Protein AF-A0A136J8W8-F1 (afdb_monomer)

Foldseek 3Di:
DDPLVVLLVVLVVLLVVQCPVVLLVLLVLLLQVLQDVPQLRDLVLLLLLLVLLVVVLLVLLVVLLVVVVPDPPPDPVCLVVVLVVVVVVVVVCVVDPDDDDDDDDDPPVCVVCVSVVSSVVNSPVSSVVSNVSRSSVSSRSNVVCNPDPPNVSVVSSVVSNSVVSVVSSVVSNVQCVPPVSSVCCNVPVVVCVVVVVVVVVVCCCVVDCVVVVVVVVVVVVVD

Nearest PDB structures (foldseek):
  5vkv-assembly1_A  TM=4.349E-01  e=5.528E-01  Thermus thermophilus HB8
  4z3p-assembly1_A  TM=1.617E-01  e=4.964E+00  Escherichia coli

Structure (mmCIF, N/CA/C/O backbone):
data_AF-A0A136J8W8-F1
#
_entry.id   AF-A0A136J8W8-F1
#
loop_
_atom_site.group_PDB
_atom_site.id
_atom_site.type_symbol
_atom_site.label_atom_id
_atom_site.label_alt_id
_atom_site.label_comp_id
_atom_site.label_asym_id
_atom_site.label_entity_id
_atom_site.label_seq_id
_atom_site.pdbx_PDB_ins_code
_atom_site.Cartn_x
_atom_site.Cartn_y
_atom_site.Cartn_z
_atom_site.occupancy
_atom_site.B_iso_or_equiv
_atom_site.auth_seq_id
_atom_site.auth_comp_id
_atom_site.auth_asym_id
_atom_site.auth_atom_id
_atom_site.pdbx_PDB_model_num
ATOM 1 N N . MET A 1 1 ? 3.651 6.940 -28.400 1.00 57.94 1 MET A N 1
ATOM 2 C CA . MET A 1 1 ? 2.712 7.818 -27.664 1.00 57.94 1 MET A CA 1
ATOM 3 C C . MET A 1 1 ? 2.281 7.091 -26.404 1.00 57.94 1 MET A C 1
ATOM 5 O O . MET A 1 1 ? 2.047 5.893 -26.485 1.00 57.94 1 MET A O 1
ATOM 9 N N . VAL A 1 2 ? 2.228 7.770 -25.257 1.00 69.56 2 VAL A N 1
ATOM 10 C CA . VAL A 1 2 ? 1.799 7.151 -23.992 1.00 69.56 2 VAL A CA 1
ATOM 11 C C . VAL A 1 2 ? 0.289 6.928 -24.035 1.00 69.56 2 VAL A C 1
ATOM 13 O O . VAL A 1 2 ? -0.468 7.891 -24.130 1.00 69.56 2 VAL A O 1
ATOM 16 N N . ASN A 1 3 ? -0.156 5.671 -23.979 1.00 84.25 3 ASN A N 1
ATOM 17 C CA . ASN A 1 3 ? -1.576 5.353 -23.853 1.00 84.25 3 ASN A CA 1
ATOM 18 C C . ASN A 1 3 ? -1.970 5.375 -22.370 1.00 84.25 3 ASN A C 1
ATOM 20 O O . ASN A 1 3 ? -1.857 4.375 -21.661 1.00 84.25 3 ASN A O 1
ATOM 24 N N . PHE A 1 4 ? -2.413 6.541 -21.896 1.00 83.75 4 PHE A N 1
ATOM 25 C CA . PHE A 1 4 ? -2.799 6.739 -20.498 1.00 83.75 4 PHE A CA 1
ATOM 26 C C . PHE A 1 4 ? -3.954 5.832 -20.058 1.00 83.75 4 PHE A C 1
ATOM 28 O O . PHE A 1 4 ? -3.950 5.368 -18.923 1.00 83.75 4 PHE A O 1
ATOM 35 N N . GLY A 1 5 ? -4.907 5.528 -20.947 1.00 88.06 5 GLY A N 1
ATOM 36 C CA . GLY A 1 5 ? -6.022 4.631 -20.629 1.00 88.06 5 GLY A CA 1
ATOM 37 C C . GLY A 1 5 ? -5.546 3.212 -20.323 1.00 88.06 5 GLY A C 1
ATOM 38 O O . GLY A 1 5 ? -5.938 2.631 -19.313 1.00 88.06 5 GLY A O 1
ATOM 39 N N . GLN A 1 6 ? -4.632 2.687 -21.143 1.00 88.38 6 GLN A N 1
ATOM 40 C CA . GLN A 1 6 ? -4.014 1.384 -20.898 1.00 88.38 6 GLN A CA 1
ATOM 41 C C . GLN A 1 6 ? -3.179 1.393 -19.612 1.00 88.38 6 GLN A C 1
ATOM 43 O O . GLN A 1 6 ? -3.293 0.468 -18.818 1.00 88.38 6 GLN A O 1
ATOM 48 N N . ALA A 1 7 ? -2.397 2.450 -19.368 1.00 90.19 7 ALA A N 1
ATOM 49 C CA . ALA A 1 7 ? -1.604 2.574 -18.146 1.00 90.19 7 ALA A CA 1
ATOM 50 C C . ALA A 1 7 ? -2.476 2.567 -16.879 1.00 90.19 7 ALA A C 1
ATOM 52 O O . ALA A 1 7 ? -2.182 1.835 -15.937 1.00 90.19 7 ALA A O 1
ATOM 53 N N . ILE A 1 8 ? -3.570 3.333 -16.867 1.00 93.00 8 ILE A N 1
ATOM 54 C CA . ILE A 1 8 ? -4.520 3.338 -15.748 1.00 93.00 8 ILE A CA 1
ATOM 55 C C . ILE A 1 8 ? -5.135 1.946 -15.573 1.00 93.00 8 ILE A C 1
ATOM 57 O O . ILE A 1 8 ? -5.176 1.446 -14.455 1.00 93.00 8 ILE A O 1
ATOM 61 N N . GLY A 1 9 ? -5.55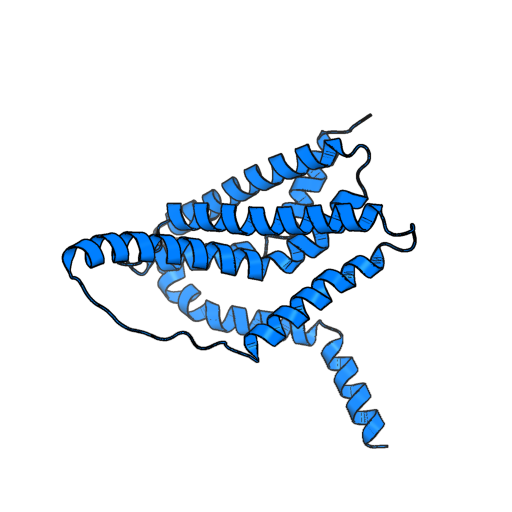2 1.294 -16.663 1.00 92.38 9 GLY A N 1
ATOM 62 C CA . GLY A 1 9 ? -6.095 -0.066 -16.618 1.00 92.38 9 GLY A CA 1
ATOM 63 C C . GLY A 1 9 ? -5.116 -1.077 -16.016 1.00 92.38 9 GLY A C 1
ATOM 64 O O . GLY A 1 9 ? -5.484 -1.811 -15.101 1.00 92.38 9 GLY A O 1
ATOM 65 N N . THR A 1 10 ? -3.859 -1.074 -16.466 1.00 90.88 10 THR A N 1
ATOM 66 C CA . THR A 1 10 ? -2.805 -1.942 -15.921 1.00 90.88 10 THR A CA 1
ATOM 67 C C . THR A 1 10 ? -2.541 -1.647 -14.448 1.00 90.88 10 THR A C 1
ATOM 69 O O . THR A 1 10 ? -2.430 -2.583 -13.664 1.00 90.88 10 THR A O 1
ATOM 72 N N . ALA A 1 11 ? -2.485 -0.372 -14.052 1.00 93.19 11 ALA A N 1
ATOM 73 C CA . ALA A 1 11 ? -2.305 0.008 -12.655 1.00 93.19 11 ALA A CA 1
ATOM 74 C C . ALA A 1 11 ? -3.471 -0.475 -11.784 1.00 93.19 11 ALA A C 1
ATOM 76 O O . ALA A 1 11 ? -3.246 -1.073 -10.738 1.00 93.19 11 ALA A O 1
ATOM 77 N N . CYS A 1 12 ? -4.711 -0.285 -12.235 1.00 93.62 12 CYS A N 1
ATOM 78 C CA . CYS A 1 12 ? -5.880 -0.766 -11.510 1.00 93.62 12 CYS A CA 1
ATOM 79 C C . CYS A 1 12 ? -5.853 -2.286 -11.344 1.00 93.62 12 CYS A C 1
ATOM 81 O O . CYS A 1 12 ? -6.077 -2.783 -10.247 1.00 93.62 12 CYS A O 1
ATOM 83 N N . LEU A 1 13 ? -5.554 -3.026 -12.415 1.00 91.56 13 LEU A N 1
ATOM 84 C CA . LEU A 1 13 ? -5.481 -4.486 -12.368 1.00 91.56 13 LEU A CA 1
ATOM 85 C C . LEU A 1 13 ? -4.350 -4.977 -11.464 1.00 91.56 13 LEU A C 1
ATOM 87 O O . LEU A 1 13 ? -4.581 -5.872 -10.658 1.00 91.56 13 LEU A O 1
ATOM 91 N N . ALA A 1 14 ? -3.161 -4.380 -11.564 1.00 89.62 14 ALA A N 1
ATOM 92 C CA . ALA A 1 14 ? -2.029 -4.723 -10.711 1.00 89.62 14 ALA A CA 1
ATOM 93 C C . ALA A 1 14 ? -2.356 -4.461 -9.238 1.00 89.62 14 ALA A C 1
ATOM 95 O O . ALA A 1 14 ? -2.184 -5.352 -8.416 1.00 89.62 14 ALA A O 1
ATOM 96 N N . PHE A 1 15 ? -2.907 -3.286 -8.918 1.00 93.69 15 PHE A N 1
ATOM 97 C CA . PHE A 1 15 ? -3.308 -2.955 -7.554 1.00 93.69 15 PHE A CA 1
ATOM 98 C C . PHE A 1 15 ? -4.390 -3.908 -7.038 1.00 93.69 15 PHE A C 1
ATOM 100 O O . PHE A 1 15 ? -4.273 -4.420 -5.932 1.00 93.69 15 PHE A O 1
ATOM 107 N N . LEU A 1 16 ? -5.437 -4.178 -7.824 1.00 90.25 16 LEU A N 1
ATOM 108 C CA . LEU A 1 16 ? -6.493 -5.114 -7.429 1.00 90.25 16 LEU A CA 1
ATOM 109 C C 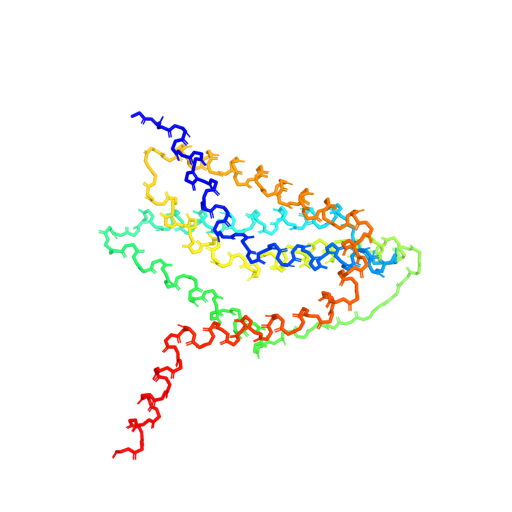. LEU A 1 16 ? -5.931 -6.507 -7.151 1.00 90.25 16 LEU A C 1
ATOM 111 O O . LEU A 1 16 ? -6.295 -7.105 -6.145 1.00 90.25 16 LEU A O 1
ATOM 115 N N . ALA A 1 17 ? -5.052 -7.004 -8.023 1.00 84.25 17 ALA A N 1
ATOM 116 C CA . ALA A 1 17 ? -4.466 -8.331 -7.896 1.00 84.25 17 ALA A CA 1
ATOM 117 C C . ALA A 1 17 ? -3.599 -8.469 -6.636 1.00 84.25 17 ALA A C 1
ATOM 119 O O . ALA A 1 17 ? -3.665 -9.506 -5.985 1.00 84.25 17 ALA A O 1
ATOM 120 N N . THR A 1 18 ? -2.846 -7.427 -6.271 1.00 86.88 18 THR A N 1
ATOM 121 C CA . THR A 1 18 ? -1.898 -7.450 -5.142 1.00 86.88 18 THR A CA 1
ATOM 122 C C . THR A 1 18 ? -2.467 -6.923 -3.820 1.00 86.88 18 THR A C 1
ATOM 124 O O . THR A 1 18 ? -1.713 -6.536 -2.939 1.00 86.88 18 THR A O 1
ATOM 127 N N . ASN A 1 19 ? -3.779 -6.686 -3.721 1.00 88.94 19 ASN A N 1
ATOM 128 C CA . ASN A 1 19 ? -4.398 -6.167 -2.487 1.00 88.94 19 ASN A CA 1
ATOM 129 C C . ASN A 1 19 ? -5.648 -6.969 -2.086 1.00 88.94 19 ASN A C 1
ATOM 131 O O . ASN A 1 19 ? -6.445 -6.530 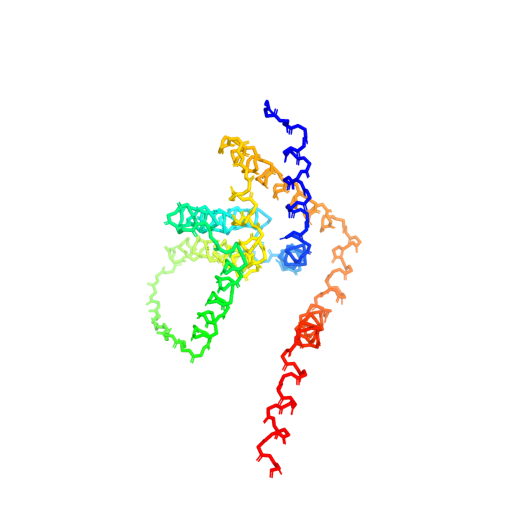-1.248 1.00 88.94 19 ASN A O 1
ATOM 135 N N . VAL A 1 20 ? -5.849 -8.146 -2.693 1.00 83.00 20 VAL A N 1
ATOM 136 C CA . VAL A 1 20 ? -6.935 -9.068 -2.322 1.00 83.00 20 VAL A CA 1
ATOM 137 C C . VAL A 1 20 ? -6.714 -9.610 -0.912 1.00 83.00 20 VAL A C 1
ATOM 139 O O . VAL A 1 20 ? -7.652 -9.709 -0.124 1.00 83.00 20 VAL A O 1
ATOM 142 N N . ASP A 1 21 ? -5.473 -9.944 -0.588 1.00 76.88 21 ASP A N 1
ATOM 143 C CA . ASP A 1 21 ? -5.039 -10.415 0.721 1.00 76.88 21 ASP A CA 1
ATOM 144 C C . ASP A 1 21 ? -5.068 -9.291 1.780 1.00 76.88 21 ASP A C 1
ATOM 146 O O . ASP A 1 21 ? -5.585 -9.501 2.884 1.00 76.88 21 ASP A O 1
ATOM 150 N N . ASP A 1 22 ? -4.651 -8.068 1.424 1.00 84.38 22 ASP A N 1
ATOM 151 C CA . ASP A 1 22 ? -4.726 -6.891 2.305 1.00 84.38 22 ASP A CA 1
ATOM 152 C C . ASP A 1 22 ? -6.176 -6.555 2.685 1.00 84.38 22 ASP A C 1
ATOM 154 O O . ASP A 1 22 ? -6.433 -6.068 3.785 1.00 84.38 22 ASP A O 1
ATOM 158 N N . ALA A 1 23 ? -7.165 -6.904 1.851 1.00 81.69 23 ALA A N 1
ATOM 159 C CA . ALA A 1 23 ? -8.573 -6.732 2.206 1.00 81.69 23 ALA A CA 1
ATOM 160 C C . ALA A 1 23 ? -8.946 -7.490 3.494 1.00 81.69 23 ALA A C 1
ATOM 162 O O . ALA A 1 23 ? -9.703 -6.967 4.318 1.00 81.69 23 ALA A O 1
ATOM 163 N N . PHE A 1 24 ? -8.393 -8.689 3.716 1.00 78.12 24 PHE A N 1
ATOM 164 C CA . PHE A 1 24 ? -8.626 -9.435 4.955 1.00 78.12 24 PHE A CA 1
ATOM 165 C C . PHE A 1 24 ? -7.991 -8.727 6.148 1.00 7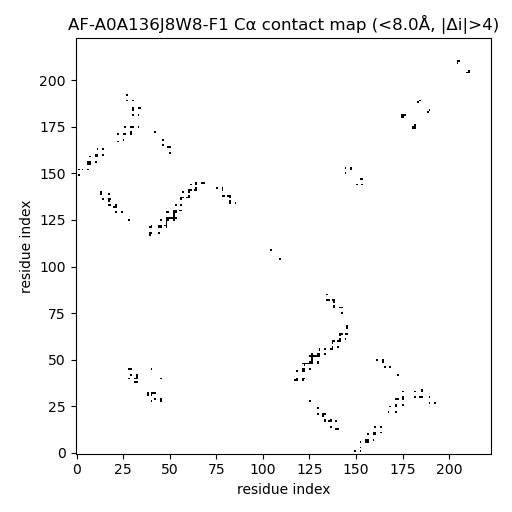8.12 24 PHE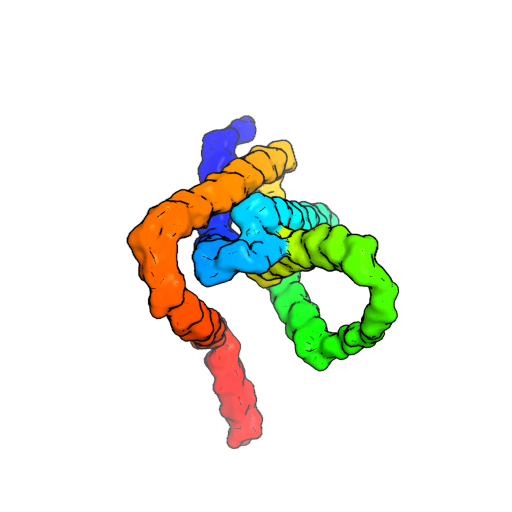 A C 1
ATOM 167 O O . PHE A 1 24 ? -8.657 -8.526 7.167 1.00 78.12 24 PHE A O 1
ATOM 174 N N . VAL A 1 25 ? -6.737 -8.292 6.002 1.00 81.12 25 VAL A N 1
ATOM 175 C CA . VAL A 1 25 ? -6.004 -7.528 7.020 1.00 81.12 25 VAL A CA 1
ATOM 176 C C . VAL A 1 25 ? -6.771 -6.252 7.385 1.00 81.12 25 VAL A C 1
ATOM 178 O O . VAL A 1 25 ? -7.025 -5.982 8.560 1.00 81.12 25 VAL A O 1
ATOM 181 N N . LEU A 1 26 ? -7.231 -5.503 6.389 1.00 84.75 26 LEU A N 1
ATOM 182 C CA . LEU A 1 26 ? -7.991 -4.274 6.562 1.00 84.75 26 LEU A CA 1
ATOM 183 C C . LEU A 1 26 ? -9.317 -4.514 7.301 1.00 84.75 26 LEU A C 1
ATOM 185 O O . LEU A 1 26 ? -9.658 -3.757 8.215 1.00 84.75 26 LEU A O 1
ATOM 189 N N . VAL A 1 27 ? -10.039 -5.589 6.968 1.00 79.44 27 VAL A N 1
ATOM 190 C CA . VAL A 1 27 ? -11.245 -6.005 7.703 1.00 79.44 27 VAL A CA 1
ATOM 191 C C . VAL A 1 27 ? -10.914 -6.324 9.159 1.00 79.44 27 VAL A C 1
ATOM 193 O O . VAL A 1 27 ? -11.678 -5.924 10.038 1.00 79.44 27 VAL A O 1
ATOM 196 N N . THR A 1 28 ? -9.783 -6.978 9.445 1.00 75.12 28 THR A N 1
ATOM 197 C CA . THR A 1 28 ? -9.390 -7.269 10.835 1.00 75.12 28 THR A CA 1
ATOM 198 C C . THR A 1 28 ? -9.146 -5.995 11.643 1.00 75.12 28 THR A C 1
ATOM 200 O O . THR A 1 28 ? -9.642 -5.885 12.763 1.00 75.12 28 THR A O 1
ATOM 203 N N . PHE A 1 29 ? -8.480 -4.993 11.061 1.00 81.81 29 PHE A N 1
ATOM 204 C CA . PHE A 1 29 ? -8.257 -3.713 11.730 1.00 81.81 29 PHE A CA 1
ATOM 205 C C . PHE A 1 29 ? -9.559 -2.974 12.007 1.00 81.81 29 PHE A C 1
ATOM 207 O O . PHE A 1 29 ? -9.778 -2.490 13.118 1.00 81.81 29 PHE A O 1
ATOM 214 N N . PHE A 1 30 ? -10.453 -2.909 11.021 1.00 80.50 30 PHE A N 1
ATOM 215 C CA . PHE A 1 30 ? -11.746 -2.267 11.223 1.00 80.50 30 PHE A CA 1
ATOM 216 C C . PHE A 1 30 ? -12.626 -3.029 12.223 1.00 80.50 30 PHE A C 1
ATOM 218 O O . PHE A 1 30 ? -13.332 -2.395 13.008 1.00 80.50 30 PHE A O 1
ATOM 225 N N . ALA A 1 31 ? -12.555 -4.362 12.256 1.00 73.56 31 ALA A N 1
ATOM 226 C CA . ALA A 1 31 ? -13.241 -5.177 13.255 1.00 73.56 31 ALA A CA 1
ATOM 227 C C . ALA A 1 31 ? -12.686 -4.955 14.672 1.00 73.56 31 ALA A C 1
ATOM 229 O O . ALA A 1 31 ? -13.474 -4.854 15.611 1.00 73.56 31 ALA A O 1
ATOM 230 N N . GLU A 1 32 ? -11.366 -4.813 14.837 1.00 74.69 32 GLU A N 1
ATOM 231 C CA . GLU A 1 32 ? -10.729 -4.462 16.119 1.00 74.69 32 GLU A CA 1
ATOM 232 C C . GLU A 1 32 ? -11.239 -3.108 16.637 1.00 74.69 32 GLU A C 1
ATOM 234 O O . GLU A 1 32 ? -11.575 -2.983 17.812 1.00 74.69 32 GLU A O 1
ATOM 239 N N . THR A 1 33 ? -11.391 -2.118 15.751 1.00 78.31 33 THR A N 1
ATOM 240 C CA . THR A 1 33 ? -11.990 -0.819 16.094 1.00 78.31 33 THR A CA 1
ATOM 241 C C . THR A 1 33 ? -13.471 -0.919 16.481 1.00 78.31 33 THR A C 1
ATOM 243 O O . THR A 1 33 ? -13.927 -0.154 17.327 1.00 78.31 33 THR A O 1
ATOM 246 N N . ALA A 1 34 ? -14.244 -1.811 15.854 1.00 71.75 34 ALA A N 1
ATOM 247 C CA . ALA A 1 34 ? -15.669 -1.974 16.158 1.00 71.75 34 ALA A CA 1
ATOM 248 C C . ALA A 1 34 ? -15.912 -2.729 17.476 1.00 71.75 34 ALA A C 1
ATOM 250 O O . ALA A 1 34 ? -16.819 -2.365 18.222 1.00 71.75 34 ALA A O 1
ATOM 251 N N . SER A 1 35 ? -15.077 -3.732 17.758 1.00 67.31 35 SER A N 1
ATOM 252 C CA . SER A 1 35 ? -15.261 -4.670 18.873 1.00 67.31 35 SER A CA 1
ATOM 253 C C . SER A 1 35 ? -14.833 -4.096 20.226 1.00 67.31 35 SER A C 1
ATOM 255 O O . SER A 1 35 ? -15.377 -4.487 21.257 1.00 67.31 35 SER A O 1
ATOM 257 N N . ASP A 1 36 ? -13.849 -3.192 20.241 1.00 67.31 36 ASP A N 1
ATOM 258 C CA . ASP A 1 36 ? -13.320 -2.593 21.468 1.00 67.31 36 ASP A CA 1
ATOM 259 C C . ASP A 1 36 ? -13.404 -1.053 21.420 1.00 67.31 36 ASP A C 1
ATOM 261 O O . ASP A 1 36 ? -12.565 -0.399 20.791 1.00 67.31 36 ASP A O 1
ATOM 265 N N . PRO A 1 37 ? -14.381 -0.445 22.124 1.00 62.66 37 PRO A N 1
ATOM 266 C CA . PRO A 1 37 ? -14.540 1.009 22.214 1.00 62.66 37 PRO A CA 1
ATOM 267 C C . PRO A 1 37 ? -13.343 1.736 22.844 1.00 62.66 37 PRO A C 1
ATOM 269 O O . PRO A 1 37 ? -13.183 2.938 22.628 1.00 62.66 37 PRO A O 1
ATOM 272 N N . ASN A 1 38 ? -12.517 1.031 23.624 1.00 62.41 38 ASN A N 1
ATOM 273 C CA . ASN A 1 38 ? -11.310 1.565 24.256 1.00 62.41 38 ASN A CA 1
ATOM 274 C C . ASN A 1 38 ? -10.041 1.267 23.444 1.00 62.41 38 ASN A C 1
ATOM 276 O O . ASN A 1 38 ? -8.938 1.643 23.871 1.00 62.41 38 ASN A O 1
ATOM 280 N N . SER A 1 39 ? -10.174 0.627 22.276 1.00 66.62 39 SER A N 1
ATOM 281 C CA . SER A 1 39 ? -9.040 0.341 21.410 1.00 66.62 39 SER A CA 1
ATOM 282 C C . SER A 1 39 ? -8.341 1.631 20.998 1.00 66.62 39 SER A C 1
ATOM 284 O O . SER A 1 39 ? -8.937 2.642 20.621 1.00 66.62 39 SER A O 1
ATOM 286 N N . ALA A 1 40 ? -7.013 1.589 21.031 1.00 72.94 40 ALA A N 1
ATOM 287 C CA . ALA A 1 40 ? -6.195 2.676 20.522 1.00 72.94 40 ALA A CA 1
ATOM 288 C C . ALA A 1 40 ? -6.305 2.841 19.001 1.00 72.94 40 ALA A C 1
ATOM 290 O O . ALA A 1 40 ? -5.876 3.876 18.476 1.00 72.94 40 ALA A O 1
ATOM 291 N N . LEU A 1 41 ? -6.820 1.825 18.308 1.00 77.38 41 LEU A N 1
ATOM 292 C CA . LEU A 1 41 ? -6.925 1.740 16.864 1.00 77.38 41 LEU A CA 1
ATOM 293 C C . LEU A 1 41 ? -8.207 2.443 16.398 1.00 77.38 41 LEU A C 1
ATOM 295 O O . LEU A 1 41 ? -9.314 1.962 16.614 1.00 77.38 41 LEU A O 1
ATOM 299 N N . THR A 1 42 ? -8.055 3.597 15.751 1.00 84.88 42 THR A N 1
ATOM 300 C CA . THR A 1 42 ? -9.172 4.349 15.161 1.00 84.88 42 THR A CA 1
ATOM 301 C C . THR A 1 42 ? -9.144 4.228 13.637 1.00 84.88 42 THR A C 1
ATOM 303 O O . THR A 1 42 ? -8.060 4.034 13.081 1.00 84.88 42 THR A O 1
ATOM 306 N N . PRO A 1 43 ? -10.275 4.436 12.929 1.00 85.69 43 PRO A N 1
ATOM 307 C CA . PRO A 1 43 ? -10.323 4.379 11.465 1.00 85.69 43 PRO A CA 1
ATOM 308 C C . PRO A 1 43 ? -9.244 5.245 10.812 1.00 85.69 43 PRO A C 1
ATOM 310 O O . PRO A 1 43 ? -8.524 4.801 9.929 1.00 85.69 43 PRO A O 1
ATOM 313 N N . TRP A 1 44 ? -9.056 6.460 11.330 1.00 87.94 44 TRP A N 1
ATOM 314 C CA . TRP A 1 44 ? -8.020 7.377 10.864 1.00 87.94 44 TRP A CA 1
ATOM 315 C C . TRP A 1 44 ? -6.599 6.837 11.047 1.00 87.94 44 TRP A C 1
ATOM 317 O O . TRP A 1 44 ? -5.769 7.016 10.163 1.00 87.94 44 TRP A O 1
ATOM 327 N N . LYS A 1 45 ? -6.306 6.154 12.160 1.00 89.56 45 LYS A N 1
ATOM 328 C CA . LYS A 1 45 ? -4.983 5.551 12.393 1.00 89.56 45 LYS A CA 1
ATOM 329 C C . LYS A 1 45 ? -4.731 4.355 11.476 1.00 89.56 45 LYS A C 1
ATOM 331 O O . LYS A 1 45 ? -3.589 4.170 11.071 1.00 89.56 45 LYS A O 1
ATOM 336 N N . ILE A 1 46 ? -5.774 3.596 11.125 1.00 90.31 46 ILE A N 1
ATOM 337 C CA . ILE A 1 46 ? -5.687 2.517 10.129 1.00 90.31 46 ILE A CA 1
ATOM 338 C C . ILE A 1 46 ? -5.314 3.109 8.773 1.00 90.31 46 ILE A C 1
ATOM 340 O O . ILE A 1 46 ? -4.341 2.672 8.174 1.00 90.31 46 ILE A O 1
ATOM 344 N N . VAL A 1 47 ? -6.019 4.155 8.330 1.00 94.00 47 VAL A N 1
ATOM 345 C CA . VAL A 1 47 ? -5.709 4.824 7.057 1.00 94.00 47 VAL A CA 1
ATOM 346 C C . VAL A 1 47 ? -4.277 5.357 7.059 1.00 94.00 47 VAL A C 1
ATOM 348 O O . VAL A 1 47 ? -3.516 5.055 6.149 1.00 94.00 47 VAL A O 1
ATOM 351 N N . ILE A 1 48 ? -3.861 6.086 8.100 1.00 92.81 48 ILE A N 1
ATOM 352 C CA . ILE A 1 48 ? -2.488 6.612 8.179 1.00 92.81 48 ILE A CA 1
ATOM 353 C C . ILE A 1 48 ? -1.464 5.471 8.145 1.00 92.81 48 ILE A C 1
ATOM 355 O O . ILE A 1 48 ? -0.488 5.555 7.405 1.00 92.81 48 ILE A O 1
ATOM 359 N N . GLY A 1 49 ? -1.688 4.401 8.910 1.00 89.19 49 GLY A N 1
ATOM 360 C CA . GLY A 1 49 ? -0.806 3.237 8.923 1.00 89.19 49 GLY A CA 1
ATOM 361 C C . GLY A 1 49 ? -0.707 2.554 7.561 1.00 89.19 49 GLY A C 1
ATOM 362 O O . GLY A 1 49 ? 0.400 2.266 7.121 1.00 89.19 49 GLY A O 1
ATOM 363 N N . GLN A 1 50 ? -1.833 2.381 6.865 1.00 94.88 50 GLN A N 1
ATOM 364 C CA . GLN A 1 50 ? -1.883 1.810 5.517 1.00 94.88 50 GLN A CA 1
ATOM 365 C C . GLN A 1 50 ? -1.100 2.666 4.517 1.00 94.88 50 GLN A C 1
ATOM 367 O O . GLN A 1 50 ? -0.254 2.150 3.794 1.00 94.88 50 GLN A O 1
ATOM 372 N N . TYR A 1 51 ? -1.288 3.989 4.527 1.00 96.25 51 TYR A N 1
ATOM 373 C CA . TYR A 1 51 ? -0.510 4.889 3.670 1.00 96.25 51 TYR A CA 1
ATOM 374 C C . TYR A 1 51 ? 0.986 4.848 3.996 1.00 96.25 51 TYR A C 1
ATOM 376 O O . TYR A 1 51 ? 1.801 4.826 3.076 1.00 96.25 51 TYR A O 1
ATOM 384 N N . VAL A 1 52 ? 1.369 4.804 5.277 1.00 94.44 52 VAL A N 1
ATOM 385 C CA . VAL A 1 52 ? 2.781 4.694 5.682 1.00 94.44 52 VAL A CA 1
ATOM 386 C C . VAL A 1 52 ? 3.378 3.365 5.212 1.00 94.44 52 VAL A C 1
ATOM 388 O O . VAL A 1 52 ? 4.412 3.375 4.547 1.00 94.44 52 VAL A O 1
ATOM 391 N N . GLY A 1 53 ? 2.722 2.238 5.497 1.00 90.94 53 GLY A N 1
ATOM 392 C CA . GLY A 1 53 ? 3.182 0.909 5.085 1.00 90.94 53 GLY A CA 1
ATOM 393 C C . GLY A 1 53 ? 3.279 0.776 3.565 1.00 90.94 53 GLY A C 1
ATOM 394 O O . GLY A 1 53 ? 4.316 0.368 3.042 1.00 90.94 53 GLY A O 1
ATOM 395 N N . PHE A 1 54 ? 2.249 1.225 2.844 1.00 95.94 54 PHE A N 1
ATOM 396 C CA . PHE A 1 54 ? 2.233 1.222 1.383 1.00 95.94 54 PHE A CA 1
ATOM 397 C C . PHE A 1 54 ? 3.303 2.138 0.778 1.00 95.94 54 PHE A C 1
ATOM 399 O O . PHE A 1 54 ? 3.916 1.788 -0.228 1.00 95.94 54 PHE A O 1
ATOM 406 N N . THR A 1 55 ? 3.597 3.280 1.407 1.00 96.50 55 THR A N 1
ATOM 407 C CA . THR A 1 55 ? 4.697 4.157 0.970 1.00 96.50 55 THR A CA 1
ATOM 408 C C . THR A 1 55 ? 6.040 3.438 1.059 1.00 96.50 55 THR A C 1
ATOM 410 O O . THR A 1 55 ? 6.854 3.552 0.143 1.00 96.50 55 THR A O 1
ATOM 413 N N . VAL A 1 56 ? 6.269 2.661 2.123 1.00 91.50 56 VAL A N 1
ATOM 414 C CA . VAL A 1 56 ? 7.491 1.856 2.269 1.00 91.50 56 VAL A CA 1
ATOM 415 C C . VAL A 1 56 ? 7.554 0.763 1.197 1.00 91.50 56 VAL A C 1
ATOM 417 O O . VAL A 1 56 ? 8.581 0.638 0.534 1.00 91.50 56 VAL A O 1
ATOM 420 N N . ILE A 1 57 ? 6.459 0.034 0.959 1.00 92.94 57 ILE A N 1
ATOM 421 C CA . ILE A 1 57 ? 6.349 -0.961 -0.128 1.00 92.94 57 ILE A CA 1
ATOM 422 C C . ILE A 1 57 ? 6.684 -0.332 -1.485 1.00 92.94 57 ILE A C 1
ATOM 424 O O . ILE A 1 57 ? 7.499 -0.861 -2.247 1.00 92.94 57 ILE A O 1
ATOM 428 N N . PHE A 1 58 ? 6.075 0.816 -1.785 1.00 95.44 58 PHE A N 1
ATOM 429 C CA . PHE A 1 58 ? 6.288 1.537 -3.033 1.00 95.44 58 PHE A CA 1
ATOM 430 C C . PHE A 1 58 ? 7.746 1.995 -3.170 1.00 95.44 58 PHE A C 1
ATOM 432 O O . PHE A 1 58 ? 8.342 1.835 -4.234 1.00 95.44 58 PHE A O 1
ATOM 439 N N . ALA A 1 59 ? 8.351 2.506 -2.094 1.00 93.44 59 ALA A N 1
ATOM 440 C CA . ALA A 1 59 ? 9.751 2.919 -2.077 1.00 93.44 59 ALA A CA 1
ATOM 441 C C . ALA A 1 59 ? 10.708 1.737 -2.303 1.00 93.44 59 ALA A C 1
ATOM 443 O O . ALA A 1 59 ? 11.611 1.842 -3.131 1.00 93.44 59 ALA A O 1
ATOM 444 N N . ILE A 1 60 ? 10.484 0.599 -1.636 1.00 89.94 60 ILE A N 1
ATOM 445 C CA . ILE A 1 60 ? 11.263 -0.632 -1.854 1.00 89.94 60 ILE A CA 1
ATOM 446 C C . ILE A 1 60 ? 11.135 -1.089 -3.311 1.00 89.94 60 ILE A C 1
ATOM 448 O O . ILE A 1 60 ? 12.136 -1.412 -3.948 1.00 89.94 60 ILE A O 1
ATOM 452 N N . SER A 1 61 ? 9.922 -1.048 -3.864 1.00 90.44 61 SER A N 1
ATOM 453 C CA . SER A 1 61 ? 9.667 -1.407 -5.263 1.00 90.44 61 SER A CA 1
ATOM 454 C C . SER A 1 61 ? 10.392 -0.473 -6.237 1.00 90.44 61 SER A C 1
ATOM 456 O O . SER A 1 61 ? 10.961 -0.923 -7.230 1.00 90.44 61 SER A O 1
ATOM 458 N N . MET A 1 62 ? 10.432 0.828 -5.937 1.00 92.12 62 MET A N 1
ATOM 459 C CA . MET A 1 62 ? 11.167 1.814 -6.732 1.00 92.12 62 MET A CA 1
ATOM 460 C C . MET A 1 62 ? 12.682 1.579 -6.667 1.00 92.12 62 MET A C 1
ATOM 462 O O . MET A 1 62 ? 13.352 1.632 -7.696 1.00 92.12 62 MET A O 1
ATOM 466 N N . ILE A 1 63 ? 13.229 1.275 -5.486 1.00 87.19 63 ILE A N 1
ATOM 467 C CA . ILE A 1 63 ? 14.647 0.917 -5.331 1.00 87.19 63 ILE A CA 1
ATOM 468 C C . ILE A 1 63 ? 14.958 -0.350 -6.136 1.00 87.19 63 ILE A C 1
ATOM 470 O O . ILE A 1 63 ? 15.927 -0.365 -6.893 1.00 87.19 63 ILE A O 1
ATOM 474 N N . GLY A 1 64 ? 14.116 -1.384 -6.034 1.00 85.69 64 GLY A N 1
ATOM 475 C CA . GLY A 1 64 ? 14.258 -2.620 -6.808 1.00 85.69 64 GLY A CA 1
ATOM 476 C C . GLY A 1 64 ? 14.231 -2.375 -8.318 1.00 85.69 64 GLY A C 1
ATOM 477 O O . GLY A 1 64 ? 15.054 -2.922 -9.050 1.00 85.69 64 GLY A O 1
ATOM 478 N N . PHE A 1 65 ? 13.352 -1.484 -8.781 1.00 86.38 65 PHE A N 1
ATOM 479 C CA . PHE A 1 65 ? 13.336 -1.024 -10.167 1.00 86.38 65 PHE A CA 1
ATOM 480 C C . PHE A 1 65 ? 14.647 -0.328 -10.562 1.00 86.38 65 PHE A C 1
ATOM 482 O O . PHE A 1 65 ? 15.242 -0.706 -11.568 1.00 86.38 65 PHE A O 1
ATOM 489 N N . VAL A 1 66 ? 15.149 0.630 -9.776 1.00 86.19 66 VAL A N 1
ATOM 490 C CA . VAL A 1 66 ? 16.413 1.329 -10.085 1.00 86.19 66 VAL A CA 1
ATOM 491 C C . VAL A 1 66 ? 17.591 0.354 -10.146 1.00 86.19 66 VAL A C 1
ATOM 493 O O . VAL A 1 66 ? 18.405 0.438 -11.061 1.00 86.19 66 VAL A O 1
ATOM 496 N N . VAL A 1 67 ? 17.656 -0.611 -9.225 1.00 82.56 67 VAL A N 1
ATOM 497 C CA . VAL A 1 67 ? 18.667 -1.681 -9.250 1.00 82.56 67 VAL A CA 1
ATOM 498 C C . VAL A 1 67 ? 18.549 -2.518 -10.528 1.00 82.56 67 VAL A C 1
ATOM 500 O O . VAL A 1 67 ? 19.566 -2.851 -11.138 1.00 82.56 67 VAL A O 1
ATOM 503 N N . SER A 1 68 ? 17.323 -2.802 -10.985 1.00 77.56 68 SER A N 1
ATOM 504 C CA . SER A 1 68 ? 17.089 -3.553 -12.226 1.00 77.56 68 SER A CA 1
ATOM 505 C C . SER A 1 68 ? 17.600 -2.841 -13.485 1.00 77.56 68 SER A C 1
ATOM 507 O O . SER A 1 68 ? 17.925 -3.517 -14.454 1.00 77.56 68 SER A O 1
ATOM 509 N N . LEU A 1 69 ? 17.739 -1.508 -13.471 1.00 79.38 69 LEU A N 1
ATOM 510 C CA . LEU A 1 69 ? 18.271 -0.739 -14.607 1.00 79.38 69 LEU A CA 1
ATOM 511 C C . LEU A 1 69 ? 19.791 -0.881 -14.784 1.00 79.38 69 LEU A C 1
ATOM 513 O O . LEU A 1 69 ? 20.302 -0.621 -15.870 1.00 79.38 69 LEU A O 1
ATOM 517 N N . VAL A 1 70 ? 20.516 -1.240 -13.721 1.00 75.31 70 VAL A N 1
ATOM 518 C CA . VAL A 1 70 ? 21.987 -1.363 -13.722 1.00 75.31 70 VAL A CA 1
ATOM 519 C C . VAL A 1 70 ? 22.430 -2.799 -14.037 1.00 75.31 70 VAL A C 1
ATOM 521 O O . VAL A 1 70 ? 23.567 -3.027 -14.447 1.00 75.31 70 VAL A O 1
ATOM 524 N N . MET A 1 71 ? 21.533 -3.773 -13.873 1.00 63.78 71 MET A N 1
ATOM 525 C CA . MET A 1 71 ? 21.784 -5.172 -14.212 1.00 63.78 71 MET A CA 1
ATOM 526 C C . MET A 1 71 ? 21.746 -5.385 -15.739 1.00 63.78 71 MET A C 1
ATOM 528 O O . MET A 1 71 ? 20.828 -4.889 -16.396 1.00 63.78 71 MET A O 1
ATOM 532 N N . PRO A 1 72 ? 22.700 -6.140 -16.323 1.00 55.38 72 PRO A N 1
ATOM 533 C CA . PRO A 1 72 ? 22.654 -6.530 -17.730 1.00 55.38 72 PRO A CA 1
ATOM 534 C C . PRO A 1 72 ? 21.337 -7.235 -18.068 1.00 55.38 72 PRO A C 1
ATOM 536 O O . PRO A 1 72 ? 20.815 -8.026 -17.284 1.00 55.38 72 PRO A O 1
ATOM 539 N N . THR A 1 73 ? 20.806 -6.938 -19.250 1.00 56.91 73 THR A N 1
ATOM 540 C CA . THR A 1 73 ? 19.492 -7.358 -19.745 1.00 56.91 73 THR A CA 1
ATOM 541 C C . THR A 1 73 ? 19.429 -8.855 -20.080 1.00 56.91 73 THR A C 1
ATOM 543 O O . THR A 1 73 ? 19.362 -9.206 -21.251 1.00 56.91 73 THR A O 1
ATOM 546 N N . GLU A 1 74 ? 19.424 -9.739 -19.080 1.00 60.00 74 GLU A N 1
ATOM 547 C CA . GLU A 1 74 ? 19.022 -11.153 -19.198 1.00 60.00 74 GLU A CA 1
ATOM 548 C C . GLU A 1 74 ? 18.389 -11.669 -17.887 1.00 60.00 74 GLU A C 1
ATOM 550 O O . GLU A 1 74 ? 18.614 -11.120 -16.810 1.00 60.00 74 GLU A O 1
ATOM 555 N N . PRO A 1 75 ? 17.552 -12.715 -17.975 1.00 55.38 75 PRO A N 1
ATOM 556 C CA . PRO A 1 75 ? 16.107 -12.590 -17.904 1.00 55.38 75 PRO A CA 1
ATOM 557 C C . PRO A 1 75 ? 15.586 -12.105 -16.539 1.00 55.38 75 PRO A C 1
ATOM 559 O O . PRO A 1 75 ? 15.948 -12.591 -15.468 1.00 55.38 75 PRO A O 1
ATOM 562 N N . ILE A 1 76 ? 14.586 -11.229 -16.641 1.00 55.81 76 ILE A N 1
ATOM 563 C CA . ILE A 1 76 ? 13.734 -10.585 -15.620 1.00 55.81 76 ILE A CA 1
ATOM 564 C C . ILE A 1 76 ? 13.173 -11.555 -14.543 1.00 55.81 76 ILE A C 1
ATOM 566 O O . ILE A 1 76 ? 12.672 -11.115 -13.511 1.00 55.81 76 ILE A O 1
ATOM 570 N N . GLY A 1 77 ? 13.310 -12.875 -14.718 1.00 53.91 77 GLY A N 1
ATOM 571 C CA . GLY A 1 77 ? 12.896 -13.907 -13.760 1.00 53.91 77 GLY A CA 1
ATOM 572 C C . GLY A 1 77 ? 13.690 -13.941 -12.447 1.00 53.91 77 GLY A C 1
ATOM 573 O O . GLY A 1 77 ? 13.140 -14.349 -11.425 1.00 53.91 77 GLY A O 1
ATOM 574 N N . PHE A 1 78 ? 14.936 -13.453 -12.415 1.00 50.62 78 PHE A N 1
ATOM 575 C CA . PHE A 1 78 ? 15.720 -13.409 -11.169 1.00 50.62 78 PHE A CA 1
ATOM 576 C C . PHE A 1 78 ? 15.225 -12.364 -10.160 1.00 50.62 78 PHE A C 1
ATOM 578 O O . PHE A 1 78 ? 15.572 -12.445 -8.985 1.00 50.62 78 PHE A O 1
ATOM 585 N N . LEU A 1 79 ? 14.350 -11.434 -10.560 1.00 52.47 79 LEU A N 1
ATOM 586 C CA . LEU A 1 79 ? 13.686 -10.525 -9.619 1.00 52.47 79 LEU A CA 1
ATOM 587 C C . LEU A 1 79 ? 12.753 -11.271 -8.652 1.00 52.47 79 LEU A C 1
ATOM 589 O O . LEU A 1 79 ? 12.506 -10.773 -7.559 1.00 52.47 79 LEU A O 1
ATOM 593 N N . GLY A 1 80 ? 12.318 -12.492 -8.992 1.00 50.84 80 GLY A N 1
ATOM 594 C CA . GLY A 1 80 ? 11.620 -13.400 -8.077 1.00 50.84 80 GLY A CA 1
ATOM 595 C C . GLY A 1 80 ? 12.482 -13.908 -6.910 1.00 50.84 80 GLY A C 1
ATOM 596 O O . GLY A 1 80 ? 11.931 -14.339 -5.900 1.00 50.84 80 GLY A O 1
ATOM 597 N N . LEU A 1 81 ? 13.818 -13.792 -6.981 1.00 55.25 81 LEU A N 1
ATOM 598 C CA . LEU A 1 81 ? 14.700 -14.054 -5.834 1.00 55.25 81 LEU A CA 1
ATOM 599 C C . LEU A 1 81 ? 14.580 -12.980 -4.752 1.00 55.25 81 LEU A C 1
ATOM 601 O O . LEU A 1 81 ? 14.834 -13.266 -3.589 1.00 55.25 81 LEU A O 1
ATOM 605 N N . LEU A 1 82 ? 14.179 -11.759 -5.106 1.00 55.59 82 LEU A N 1
ATOM 606 C CA . LEU A 1 82 ? 14.072 -10.645 -4.166 1.00 55.59 82 LEU A CA 1
ATOM 607 C C . LEU A 1 82 ? 12.942 -10.878 -3.136 1.00 55.59 82 LEU A C 1
ATOM 609 O O . LEU A 1 82 ? 13.225 -10.810 -1.938 1.00 55.59 82 LEU A O 1
ATOM 613 N N . PRO A 1 83 ? 11.714 -11.274 -3.542 1.00 47.84 83 PRO A N 1
ATOM 614 C CA . PRO A 1 83 ? 10.686 -11.772 -2.626 1.00 47.84 83 PRO A CA 1
ATOM 615 C C . PRO A 1 83 ? 11.161 -12.945 -1.760 1.00 47.84 83 PRO A C 1
ATOM 617 O O . PRO A 1 83 ? 10.872 -12.982 -0.566 1.00 47.84 83 PRO A O 1
ATOM 620 N N . ILE A 1 84 ? 11.929 -13.878 -2.337 1.00 56.59 84 ILE A N 1
ATOM 621 C CA . ILE A 1 84 ? 12.459 -15.048 -1.618 1.00 56.59 84 ILE A CA 1
ATOM 622 C C . ILE A 1 84 ? 13.457 -14.610 -0.536 1.00 56.59 84 ILE A C 1
ATOM 624 O O . ILE A 1 84 ? 13.344 -15.036 0.610 1.00 56.59 84 ILE A O 1
ATOM 628 N N . MET A 1 85 ? 14.390 -13.711 -0.857 1.00 55.56 85 MET A N 1
ATOM 629 C CA . MET A 1 85 ? 15.364 -13.177 0.100 1.00 55.56 85 MET A CA 1
ATOM 630 C C . MET A 1 85 ? 14.695 -12.382 1.226 1.00 55.56 85 MET A C 1
ATOM 632 O O . MET A 1 85 ? 15.086 -12.523 2.383 1.00 55.56 85 MET A O 1
ATOM 636 N N . LEU A 1 86 ? 13.664 -11.588 0.916 1.00 49.94 86 LEU A N 1
ATOM 637 C CA . LEU A 1 86 ? 12.889 -10.860 1.926 1.00 49.94 86 LEU A CA 1
ATOM 638 C C . LEU A 1 86 ? 12.102 -11.812 2.840 1.00 49.94 86 LEU A C 1
ATOM 640 O O . LEU A 1 86 ? 12.060 -11.591 4.051 1.00 49.94 86 LEU A O 1
ATOM 644 N N . GLY A 1 87 ? 11.536 -12.891 2.289 1.00 52.41 87 GLY A N 1
ATOM 645 C CA . GLY A 1 87 ? 10.904 -13.960 3.069 1.00 52.41 87 GLY A CA 1
ATOM 646 C C . GLY A 1 87 ? 11.885 -14.653 4.020 1.00 52.41 87 GLY A C 1
ATOM 647 O O . GLY A 1 87 ? 11.561 -14.872 5.187 1.00 52.41 87 GLY A O 1
ATOM 648 N N . VAL A 1 88 ? 13.109 -14.919 3.555 1.00 66.94 88 VAL A N 1
ATOM 649 C CA . VAL A 1 88 ? 14.190 -15.508 4.364 1.00 66.94 88 VAL A CA 1
ATOM 650 C C . VAL A 1 88 ? 14.658 -14.552 5.464 1.00 66.94 88 VAL A C 1
ATOM 652 O O . VAL A 1 88 ? 14.829 -14.973 6.604 1.00 66.94 88 VAL A O 1
ATOM 655 N N . TRP A 1 89 ? 14.822 -13.261 5.173 1.00 53.34 89 TRP A N 1
ATOM 656 C CA . TRP A 1 89 ? 15.249 -12.272 6.169 1.00 53.34 89 TRP A CA 1
ATOM 657 C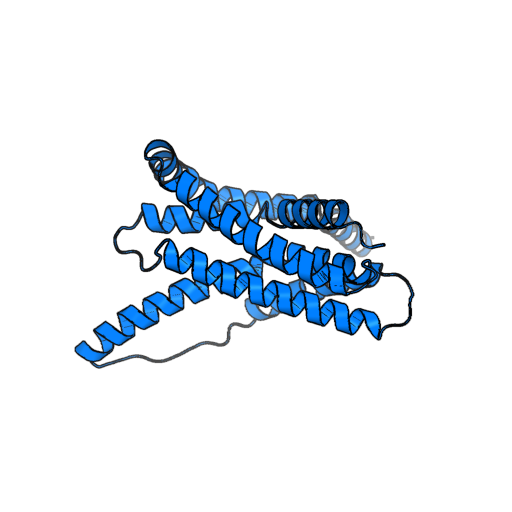 C . TRP A 1 89 ? 14.237 -12.129 7.316 1.00 53.34 89 TRP A C 1
ATOM 659 O O . TRP A 1 89 ? 14.603 -12.149 8.489 1.00 53.34 89 TRP A O 1
ATOM 669 N N . LYS A 1 90 ? 12.943 -12.123 6.984 1.00 53.81 90 LYS A N 1
ATOM 670 C CA . LYS A 1 90 ? 11.845 -12.157 7.961 1.00 53.81 90 LYS A CA 1
ATOM 671 C C . LYS A 1 90 ? 11.829 -13.419 8.821 1.00 53.81 90 LYS A C 1
ATOM 673 O O . LYS A 1 90 ? 11.432 -13.367 9.982 1.00 53.81 90 LYS A O 1
ATOM 678 N N . LEU A 1 91 ? 12.226 -14.553 8.244 1.00 63.56 91 LEU A N 1
ATOM 679 C CA . LEU A 1 91 ? 12.353 -15.812 8.970 1.00 63.56 91 LEU A CA 1
ATOM 680 C C . LEU A 1 91 ? 13.489 -15.728 10.002 1.00 63.56 91 LEU A C 1
ATOM 682 O O . LEU A 1 91 ? 13.331 -16.223 11.113 1.00 63.56 91 LEU A O 1
ATOM 686 N N . PHE A 1 92 ? 14.590 -15.042 9.680 1.00 60.91 92 PHE A N 1
ATOM 687 C CA . PHE A 1 92 ? 15.683 -14.790 10.625 1.00 60.91 92 PHE A CA 1
ATOM 688 C C . PHE A 1 92 ? 15.287 -13.853 11.775 1.00 60.91 92 PHE A C 1
ATOM 690 O O . PHE A 1 92 ? 15.616 -14.156 12.920 1.00 60.91 92 PHE A O 1
ATOM 697 N N . ASP A 1 93 ? 14.528 -12.786 11.510 1.00 52.06 93 ASP A N 1
ATOM 698 C CA . ASP A 1 93 ? 14.011 -11.890 12.563 1.00 52.06 93 ASP A CA 1
ATOM 699 C C . ASP A 1 93 ? 13.044 -12.604 13.523 1.00 52.06 93 ASP A C 1
ATOM 701 O O . ASP A 1 93 ? 12.985 -12.290 14.713 1.00 52.06 93 ASP A O 1
ATOM 705 N N . LEU A 1 94 ? 12.306 -13.604 13.029 1.00 53.47 94 LEU A N 1
ATOM 706 C CA . LEU A 1 94 ? 11.432 -14.439 13.855 1.00 53.47 94 LEU A CA 1
ATOM 707 C C . LEU A 1 94 ? 12.221 -15.448 14.710 1.00 53.47 94 LEU A C 1
ATOM 709 O O . LEU A 1 94 ? 11.773 -15.829 15.791 1.00 53.47 94 LEU A O 1
ATOM 713 N N . LEU A 1 95 ? 13.389 -15.882 14.227 1.00 54.03 95 LEU A N 1
ATOM 714 C CA . LEU A 1 95 ? 14.249 -16.868 14.887 1.00 54.03 95 LEU A CA 1
ATOM 715 C C . LEU A 1 95 ? 15.240 -16.243 15.885 1.00 54.03 95 LEU A C 1
ATOM 717 O O . LEU A 1 95 ? 15.739 -16.957 16.754 1.00 54.03 95 LEU A O 1
ATOM 721 N N . LEU A 1 96 ? 15.507 -14.933 15.808 1.00 39.97 96 LEU A N 1
ATOM 722 C CA . LEU A 1 96 ? 16.405 -14.209 16.719 1.00 39.97 96 LEU A CA 1
ATOM 723 C C . LEU A 1 96 ? 15.750 -12.926 17.273 1.00 39.97 96 LEU A C 1
ATOM 725 O O . LEU A 1 96 ? 16.047 -11.823 16.812 1.00 39.97 96 LEU A O 1
ATOM 729 N N . PRO A 1 97 ? 14.891 -13.030 18.304 1.00 41.75 97 PRO A N 1
ATOM 730 C CA . PRO A 1 97 ? 14.299 -11.862 18.943 1.00 41.75 97 PRO A CA 1
ATOM 731 C C . PRO A 1 97 ? 15.346 -11.118 19.790 1.00 41.75 97 PRO A C 1
ATOM 733 O O . PRO A 1 97 ? 15.813 -11.626 20.811 1.00 41.75 97 PRO A O 1
ATOM 736 N N . VAL A 1 98 ? 15.692 -9.885 19.410 1.00 39.59 98 VAL A N 1
ATOM 737 C CA . VAL A 1 98 ? 16.443 -8.967 20.283 1.00 39.59 98 VAL A CA 1
ATOM 738 C C . VAL A 1 98 ? 15.500 -8.462 21.379 1.00 39.59 98 VAL A C 1
ATOM 740 O O . VAL A 1 98 ? 14.557 -7.713 21.121 1.00 39.59 98 VAL A O 1
ATOM 743 N N . ALA A 1 99 ? 15.747 -8.910 22.610 1.00 38.59 99 ALA A N 1
ATOM 744 C CA . ALA A 1 99 ? 14.976 -8.568 23.800 1.00 38.59 99 ALA A CA 1
ATOM 745 C C . ALA A 1 99 ? 15.036 -7.058 24.114 1.00 38.59 99 ALA A C 1
ATOM 747 O O . ALA A 1 99 ? 16.120 -6.481 24.192 1.00 38.59 99 ALA A O 1
ATOM 748 N N . GLN A 1 100 ? 13.879 -6.425 24.343 1.00 33.81 100 GLN A N 1
ATOM 749 C CA . GLN A 1 100 ? 13.788 -5.045 24.839 1.00 33.81 100 GLN A CA 1
ATOM 750 C C . GLN A 1 100 ? 13.379 -5.023 26.317 1.00 33.81 100 GLN A C 1
ATOM 752 O O . GLN A 1 100 ? 12.429 -5.694 26.716 1.00 33.81 100 GLN A O 1
ATOM 757 N N . ALA A 1 101 ? 14.107 -4.233 27.110 1.00 32.19 101 ALA A N 1
ATOM 758 C CA . ALA A 1 101 ? 13.971 -4.086 28.556 1.00 32.19 101 ALA A CA 1
ATOM 759 C C . ALA A 1 101 ? 13.530 -2.663 28.959 1.00 32.19 101 ALA A C 1
ATOM 761 O O . ALA A 1 101 ? 13.977 -1.696 28.343 1.00 32.19 101 ALA A O 1
ATOM 762 N N . GLY A 1 102 ? 12.767 -2.560 30.060 1.00 33.09 102 GLY A N 1
ATOM 763 C CA . GLY A 1 102 ? 12.912 -1.485 31.064 1.00 33.09 102 GLY A CA 1
ATOM 764 C C . GLY A 1 102 ? 11.713 -0.551 31.318 1.00 33.09 102 GLY A C 1
ATOM 765 O O . GLY A 1 102 ? 11.286 0.151 30.409 1.00 33.09 102 GLY A O 1
ATOM 766 N N . ASP A 1 103 ? 11.250 -0.525 32.578 1.00 38.69 103 ASP A N 1
ATOM 767 C CA . ASP A 1 103 ? 10.095 0.178 33.190 1.00 38.69 103 ASP A CA 1
ATOM 768 C C . ASP A 1 103 ? 10.268 1.690 33.546 1.00 38.69 103 ASP A C 1
ATOM 770 O O . ASP A 1 103 ? 11.387 2.143 33.768 1.00 38.69 103 ASP A O 1
ATOM 774 N N . ASP A 1 104 ? 9.098 2.376 33.611 1.00 40.31 104 ASP A N 1
ATOM 775 C CA . ASP A 1 104 ? 8.505 3.580 34.312 1.00 40.31 104 ASP A CA 1
ATOM 776 C C . ASP A 1 104 ? 9.336 4.600 35.170 1.00 40.31 104 ASP A C 1
ATOM 778 O O . ASP A 1 104 ? 10.494 4.299 35.448 1.00 40.31 104 ASP A O 1
ATOM 782 N N . PRO A 1 105 ? 8.815 5.771 35.692 1.00 52.00 105 PRO A N 1
ATOM 783 C CA . PRO A 1 105 ? 7.442 6.368 35.719 1.00 52.00 105 PRO A CA 1
ATOM 784 C C . PRO A 1 105 ? 7.316 7.920 35.482 1.00 52.00 105 PRO A C 1
ATOM 786 O O . PRO A 1 105 ? 8.322 8.608 35.389 1.00 52.00 105 PRO A O 1
ATOM 789 N N . ASP A 1 106 ? 6.081 8.475 35.350 1.00 37.59 106 ASP A N 1
ATOM 790 C CA . ASP A 1 106 ? 5.628 9.825 35.838 1.00 37.59 106 ASP A CA 1
ATOM 791 C C . ASP A 1 106 ? 4.207 10.226 35.330 1.00 37.59 106 ASP A C 1
ATOM 793 O O . ASP A 1 106 ? 4.004 10.620 34.178 1.00 37.59 106 ASP A O 1
ATOM 797 N N . GLY A 1 107 ? 3.199 10.159 36.210 1.00 50.41 107 GLY A N 1
ATOM 798 C CA . GLY A 1 107 ? 1.777 9.881 35.913 1.00 50.41 107 GLY A CA 1
ATOM 799 C C . GLY A 1 107 ? 0.922 10.843 35.066 1.00 50.41 107 GLY A C 1
ATOM 800 O O . GLY A 1 107 ? -0.126 10.417 34.588 1.00 50.41 107 GLY A O 1
ATOM 801 N N . GLU A 1 108 ? 1.320 12.087 34.798 1.00 41.12 108 GLU A N 1
ATOM 802 C CA . GLU A 1 108 ? 0.471 13.034 34.033 1.00 41.12 108 GLU A CA 1
ATOM 803 C C . GLU A 1 108 ? 1.027 13.308 32.626 1.00 41.12 108 GLU A C 1
ATOM 805 O O . GLU A 1 108 ? 0.322 13.218 31.613 1.00 41.12 108 GLU A O 1
ATOM 810 N N . LEU A 1 109 ? 2.347 13.487 32.530 1.00 41.75 109 LEU A N 1
ATOM 811 C CA . LEU A 1 109 ? 3.067 13.476 31.258 1.00 41.75 109 LEU A CA 1
ATOM 812 C C . LEU A 1 109 ? 3.104 12.061 30.659 1.00 41.75 109 LEU A C 1
ATOM 814 O O . LEU A 1 109 ? 3.046 11.929 29.435 1.00 41.75 109 LEU A O 1
ATOM 818 N N . ALA A 1 110 ? 3.115 11.007 31.486 1.00 45.72 110 ALA A N 1
ATOM 819 C CA . ALA A 1 110 ? 2.922 9.625 31.050 1.00 45.72 110 ALA A CA 1
ATOM 820 C C . ALA A 1 110 ? 1.507 9.368 30.525 1.00 45.72 110 ALA A C 1
ATOM 822 O O . ALA A 1 110 ? 1.359 8.546 29.632 1.00 45.72 110 ALA A O 1
ATOM 823 N N . ALA A 1 111 ? 0.463 10.075 30.968 1.00 44.97 111 ALA A N 1
ATOM 824 C CA . ALA A 1 111 ? -0.879 9.915 30.398 1.00 44.97 111 ALA A CA 1
ATOM 825 C C . ALA A 1 111 ? -0.951 10.477 28.961 1.00 44.97 111 ALA A C 1
ATOM 827 O O . ALA A 1 111 ? -1.423 9.806 28.040 1.00 44.97 111 ALA A O 1
ATOM 828 N N . LEU A 1 112 ? -0.387 11.664 28.714 1.00 45.16 112 LEU A N 1
ATOM 829 C CA . LEU A 1 112 ? -0.311 12.249 27.366 1.00 45.16 112 LEU A CA 1
ATOM 830 C C . LEU A 1 112 ? 0.710 11.538 26.463 1.00 45.16 112 LEU A C 1
ATOM 832 O O . LEU A 1 112 ? 0.417 11.289 25.286 1.00 45.16 112 LEU A O 1
ATOM 836 N N . ARG A 1 113 ? 1.882 11.161 26.998 1.00 48.84 113 ARG A N 1
ATOM 837 C CA . ARG A 1 113 ? 2.861 10.317 26.294 1.00 48.84 113 ARG A CA 1
ATOM 838 C C . ARG A 1 113 ? 2.288 8.942 26.019 1.00 48.84 113 ARG A C 1
ATOM 840 O O . ARG A 1 113 ? 2.444 8.485 24.901 1.00 48.84 113 ARG A O 1
ATOM 847 N N . SER A 1 114 ? 1.584 8.309 26.954 1.00 59.41 114 SER A N 1
ATOM 848 C CA . SER A 1 114 ? 0.963 7.003 26.721 1.00 59.41 114 SER A CA 1
ATOM 849 C C . SER A 1 114 ? -0.144 7.109 25.688 1.00 59.41 114 SER A C 1
ATOM 851 O O . SER A 1 114 ? -0.200 6.252 24.824 1.00 59.41 114 SER A O 1
ATOM 853 N N . THR A 1 115 ? -0.960 8.165 25.668 1.00 61.53 115 THR A N 1
ATOM 854 C CA . THR A 1 115 ? -2.028 8.301 24.663 1.00 61.53 115 THR A CA 1
ATOM 855 C C . THR A 1 115 ? -1.458 8.552 23.261 1.00 61.53 115 THR A C 1
ATOM 857 O O . THR A 1 115 ? -1.862 7.886 22.301 1.00 61.53 115 THR A O 1
ATOM 860 N N . LYS A 1 116 ? -0.461 9.445 23.128 1.00 65.06 116 LYS A N 1
ATOM 861 C CA . LYS A 1 116 ? 0.251 9.665 21.854 1.00 65.06 116 LYS A CA 1
ATOM 862 C C . LYS A 1 116 ? 1.058 8.436 21.438 1.00 65.06 116 LYS A C 1
ATOM 864 O O . LYS A 1 116 ? 0.917 7.992 20.305 1.00 65.06 116 LYS A O 1
ATOM 869 N N . ALA A 1 117 ? 1.846 7.846 22.334 1.00 72.38 117 ALA A N 1
ATOM 870 C CA . ALA A 1 117 ? 2.639 6.645 22.069 1.00 72.38 117 ALA A CA 1
ATOM 871 C C . ALA A 1 117 ? 1.751 5.453 21.713 1.00 72.38 117 ALA A C 1
ATOM 873 O O . ALA A 1 117 ? 2.082 4.707 20.802 1.00 72.38 117 ALA A O 1
ATOM 874 N N . ARG A 1 118 ? 0.589 5.297 22.354 1.00 74.06 118 ARG A N 1
ATOM 875 C CA . ARG A 1 118 ? -0.399 4.266 22.011 1.00 74.06 118 ARG A CA 1
ATOM 876 C C . ARG A 1 118 ? -1.001 4.517 20.626 1.00 74.06 118 ARG A C 1
ATOM 878 O O . ARG A 1 118 ? -1.193 3.573 19.870 1.00 74.06 118 ARG A O 1
ATOM 885 N N . GLY A 1 119 ? -1.228 5.779 20.254 1.00 77.19 119 GLY A N 1
ATOM 886 C CA . GLY A 1 119 ? -1.606 6.165 18.891 1.00 77.19 119 GLY A CA 1
ATOM 887 C C . GLY A 1 119 ? -0.530 5.863 17.844 1.00 77.19 119 GLY A C 1
ATOM 888 O O . GLY A 1 119 ? -0.844 5.250 16.828 1.00 77.19 119 GLY A O 1
ATOM 889 N N . TYR A 1 120 ? 0.726 6.227 18.106 1.00 79.06 120 TYR A N 1
ATOM 890 C CA . TYR A 1 120 ? 1.853 5.918 17.222 1.00 79.06 120 TYR A CA 1
ATOM 891 C C . TYR A 1 120 ? 2.092 4.415 17.097 1.00 79.06 120 TYR A C 1
ATOM 893 O O . TYR A 1 120 ? 2.279 3.934 15.988 1.00 79.06 120 TYR A O 1
ATOM 901 N N . ARG A 1 121 ? 2.010 3.657 18.197 1.00 79.56 121 ARG A N 1
ATOM 902 C CA . ARG A 1 121 ? 2.101 2.189 18.181 1.00 79.56 121 ARG A CA 1
ATOM 903 C C . ARG A 1 121 ? 0.998 1.561 17.334 1.00 79.56 121 ARG A C 1
ATOM 905 O O . ARG A 1 121 ? 1.269 0.597 16.637 1.00 79.56 121 ARG A O 1
ATOM 912 N N . ALA A 1 122 ? -0.216 2.110 17.355 1.00 82.44 122 ALA A N 1
ATOM 913 C CA . ALA A 1 122 ? -1.313 1.628 16.518 1.00 82.44 122 ALA A CA 1
ATOM 914 C C . ALA A 1 122 ? -1.053 1.884 15.021 1.00 82.44 122 ALA A C 1
ATOM 916 O O . ALA A 1 122 ? -1.226 0.979 14.211 1.00 82.44 122 ALA A O 1
ATOM 917 N N . ILE A 1 123 ? -0.576 3.082 14.662 1.00 86.00 123 ILE A N 1
ATOM 918 C CA . ILE A 1 123 ? -0.176 3.410 13.281 1.00 86.00 123 ILE A CA 1
ATOM 919 C C . ILE A 1 123 ? 0.990 2.518 12.835 1.00 86.00 123 ILE A C 1
ATOM 921 O O . ILE A 1 123 ? 0.949 1.966 11.741 1.00 86.00 123 ILE A O 1
ATOM 925 N N . LEU A 1 124 ? 1.999 2.343 13.694 1.00 80.19 124 LEU A N 1
ATOM 926 C CA . LEU A 1 124 ? 3.162 1.497 13.435 1.00 80.19 124 LEU A CA 1
ATOM 927 C C . LEU A 1 124 ? 2.760 0.028 13.273 1.00 80.19 124 LEU A C 1
ATOM 929 O O . LEU A 1 124 ? 3.240 -0.619 12.354 1.00 80.19 124 LEU A O 1
ATOM 933 N N . LYS A 1 125 ? 1.857 -0.486 14.121 1.00 82.62 125 LYS A N 1
ATOM 934 C CA . LYS A 1 125 ? 1.290 -1.839 14.009 1.00 82.62 125 LYS A CA 1
ATOM 935 C C . LYS A 1 125 ? 0.667 -2.036 12.630 1.00 82.62 125 LYS A C 1
ATOM 937 O O . LYS A 1 125 ? 1.001 -3.006 11.962 1.00 82.62 125 LYS A O 1
ATOM 942 N N . VAL A 1 126 ? -0.200 -1.116 12.200 1.00 86.19 126 VAL A N 1
ATOM 943 C CA . VAL A 1 126 ? -0.834 -1.198 10.875 1.00 86.19 126 VAL A CA 1
ATOM 944 C C . VAL A 1 126 ? 0.216 -1.123 9.772 1.00 86.19 126 VAL A C 1
ATOM 946 O O . VAL A 1 126 ? 0.264 -2.020 8.946 1.00 86.19 126 VAL A O 1
ATOM 949 N N . ALA A 1 127 ? 1.105 -0.128 9.801 1.00 81.56 127 ALA A N 1
ATOM 950 C CA . ALA A 1 127 ? 2.141 0.041 8.784 1.00 81.56 127 ALA A CA 1
ATOM 951 C C . ALA A 1 127 ? 3.070 -1.176 8.672 1.00 81.56 127 ALA A C 1
ATOM 953 O O . ALA A 1 127 ? 3.427 -1.577 7.566 1.00 81.56 127 ALA A O 1
ATOM 954 N N . LEU A 1 128 ? 3.444 -1.772 9.808 1.00 75.12 128 LEU A N 1
ATOM 955 C CA . LEU A 1 128 ? 4.283 -2.961 9.850 1.00 75.12 128 LEU A CA 1
ATOM 956 C C . LEU A 1 128 ? 3.540 -4.162 9.271 1.00 75.12 128 LEU A C 1
ATOM 958 O O . LEU A 1 128 ? 4.102 -4.853 8.436 1.00 75.12 128 LEU A O 1
ATOM 962 N N . ILE A 1 129 ? 2.281 -4.388 9.646 1.00 77.62 129 ILE A N 1
ATOM 963 C CA . ILE A 1 129 ? 1.484 -5.490 9.091 1.00 77.62 129 ILE A CA 1
ATOM 964 C C . ILE A 1 129 ? 1.244 -5.290 7.586 1.00 77.62 129 ILE A C 1
ATOM 966 O O . ILE A 1 129 ? 1.412 -6.246 6.836 1.00 77.62 129 ILE A O 1
ATOM 970 N N . THR A 1 130 ? 0.944 -4.069 7.126 1.00 85.06 130 THR A N 1
ATOM 971 C CA . THR A 1 130 ? 0.840 -3.732 5.694 1.00 85.06 130 THR A CA 1
ATOM 972 C C . THR A 1 130 ? 2.141 -4.068 4.968 1.00 85.06 130 THR A C 1
ATOM 974 O O . THR A 1 130 ? 2.122 -4.807 3.992 1.00 85.06 130 THR A O 1
ATOM 977 N N . LEU A 1 131 ? 3.290 -3.601 5.473 1.00 81.38 131 LEU A N 1
ATOM 978 C CA . LEU A 1 131 ? 4.605 -3.924 4.908 1.00 81.38 131 LEU A CA 1
ATOM 979 C C . LEU A 1 131 ? 4.870 -5.432 4.903 1.00 81.38 131 LEU A C 1
ATOM 981 O O . LEU A 1 131 ? 5.443 -5.972 3.960 1.00 81.38 131 LEU A O 1
ATOM 985 N N . MET A 1 132 ? 4.469 -6.115 5.974 1.00 77.12 132 MET A N 1
ATOM 986 C CA . MET A 1 132 ? 4.626 -7.550 6.093 1.00 77.12 132 MET A CA 1
ATOM 987 C C . MET A 1 132 ? 3.767 -8.305 5.074 1.00 77.12 132 MET A C 1
ATOM 989 O O . MET A 1 132 ? 4.204 -9.372 4.643 1.00 77.12 132 MET A O 1
ATOM 993 N N . ASN A 1 133 ? 2.593 -7.781 4.731 1.00 78.50 133 ASN A N 1
ATOM 994 C CA . ASN A 1 133 ? 1.685 -8.385 3.770 1.00 78.50 133 ASN A CA 1
ATOM 995 C C . ASN A 1 133 ? 2.081 -8.070 2.322 1.00 78.50 133 ASN A C 1
ATOM 997 O O . ASN A 1 133 ? 2.007 -8.946 1.476 1.00 78.50 133 ASN A O 1
ATOM 1001 N N . GLY A 1 134 ? 2.615 -6.876 2.052 1.00 83.69 134 GLY A N 1
ATOM 1002 C CA . GLY A 1 134 ? 2.870 -6.410 0.687 1.00 83.69 134 GLY A CA 1
ATOM 1003 C C . GLY A 1 134 ? 4.100 -6.982 -0.018 1.00 83.69 134 GLY A C 1
ATOM 1004 O O . GLY A 1 134 ? 4.755 -6.290 -0.804 1.00 83.69 134 GLY A O 1
ATOM 1005 N N . GLY A 1 135 ? 4.453 -8.235 0.264 1.00 82.06 135 GLY A N 1
ATOM 1006 C CA . GLY A 1 135 ? 5.499 -8.948 -0.467 1.00 82.06 135 GLY A CA 1
ATOM 1007 C C . GLY A 1 135 ? 5.119 -9.198 -1.929 1.00 82.06 135 GLY A C 1
ATOM 1008 O O . GLY A 1 135 ? 5.969 -9.086 -2.814 1.00 82.06 135 GLY A O 1
ATOM 1009 N N . ASP A 1 136 ? 3.845 -9.472 -2.196 1.00 82.00 136 ASP A N 1
ATOM 1010 C CA . ASP A 1 136 ? 3.274 -9.623 -3.536 1.00 82.00 136 ASP A CA 1
ATOM 1011 C C . ASP A 1 136 ? 3.193 -8.281 -4.288 1.00 82.00 136 ASP A C 1
ATOM 1013 O O . ASP A 1 136 ? 3.486 -8.236 -5.489 1.00 82.00 136 ASP A O 1
ATOM 1017 N N . ASN A 1 137 ? 2.915 -7.173 -3.584 1.00 91.94 137 ASN A N 1
ATOM 1018 C CA . ASN A 1 137 ? 3.037 -5.820 -4.122 1.00 91.94 137 ASN A CA 1
ATOM 1019 C C . ASN A 1 137 ? 4.472 -5.582 -4.603 1.00 91.94 137 ASN A C 1
ATOM 1021 O O . ASN A 1 137 ? 4.666 -5.209 -5.756 1.00 91.94 137 ASN A O 1
ATOM 1025 N N . ILE A 1 138 ? 5.486 -5.844 -3.767 1.00 88.06 138 ILE A N 1
ATOM 1026 C CA . ILE A 1 138 ? 6.900 -5.673 -4.149 1.00 88.06 138 ILE A CA 1
ATOM 1027 C C . ILE A 1 138 ? 7.245 -6.566 -5.348 1.00 88.06 138 ILE A C 1
ATOM 1029 O O . ILE A 1 138 ? 7.802 -6.089 -6.342 1.00 88.06 138 ILE A O 1
ATOM 1033 N N . GLY A 1 139 ? 6.883 -7.849 -5.276 1.00 80.94 139 GLY A N 1
ATOM 1034 C CA . GLY A 1 139 ? 7.152 -8.832 -6.327 1.00 80.94 139 GLY A CA 1
ATOM 1035 C C . GLY A 1 139 ? 6.498 -8.497 -7.669 1.00 80.94 139 GLY A C 1
ATOM 1036 O O . GLY A 1 139 ? 7.056 -8.830 -8.711 1.00 80.94 139 GLY A O 1
ATOM 1037 N N . THR A 1 140 ? 5.362 -7.796 -7.660 1.00 85.56 140 THR A N 1
ATOM 1038 C CA . THR A 1 140 ? 4.631 -7.394 -8.871 1.00 85.56 140 THR A CA 1
ATOM 1039 C C . THR A 1 140 ? 5.047 -6.011 -9.372 1.00 85.56 140 THR A C 1
ATOM 1041 O O . THR A 1 140 ? 5.179 -5.798 -10.577 1.00 85.56 140 THR A O 1
ATOM 1044 N N . TYR A 1 141 ? 5.273 -5.050 -8.477 1.00 91.12 141 TYR A N 1
ATOM 1045 C CA . TYR A 1 141 ? 5.532 -3.658 -8.847 1.00 91.12 141 TYR A CA 1
ATOM 1046 C C . TYR A 1 141 ? 6.922 -3.468 -9.451 1.00 91.12 141 TYR A C 1
ATOM 1048 O O . TYR A 1 141 ? 7.049 -2.732 -10.427 1.00 91.12 141 TYR A O 1
ATOM 1056 N N . ILE A 1 142 ? 7.949 -4.164 -8.950 1.00 87.62 142 ILE A N 1
ATOM 1057 C CA . ILE A 1 142 ? 9.302 -4.102 -9.528 1.00 87.62 142 ILE A CA 1
ATOM 1058 C C . ILE A 1 142 ? 9.300 -4.474 -11.028 1.00 87.62 142 ILE A C 1
ATOM 1060 O O . ILE A 1 142 ? 9.728 -3.646 -11.839 1.00 87.62 142 ILE A O 1
ATOM 1064 N N . PRO A 1 143 ? 8.814 -5.664 -11.447 1.00 81.69 143 PRO A N 1
ATOM 1065 C CA . PRO A 1 143 ? 8.767 -6.014 -12.864 1.00 81.69 143 PRO A CA 1
ATOM 1066 C C . PRO A 1 143 ? 7.752 -5.175 -13.647 1.00 81.69 143 PRO A C 1
ATOM 1068 O O . PRO A 1 143 ? 7.928 -4.976 -14.846 1.00 81.69 143 PRO A O 1
ATOM 1071 N N . LEU A 1 144 ? 6.694 -4.665 -13.013 1.00 86.50 144 LEU A N 1
ATOM 1072 C CA . LEU A 1 144 ? 5.764 -3.749 -13.673 1.00 86.50 144 LEU A CA 1
ATOM 1073 C C . LEU A 1 144 ? 6.452 -2.425 -14.046 1.00 86.50 144 LEU A C 1
ATOM 1075 O O . LEU A 1 144 ? 6.245 -1.918 -15.148 1.00 86.50 144 LEU A O 1
ATOM 1079 N N . PHE A 1 145 ? 7.291 -1.881 -13.162 1.00 88.94 145 PHE A N 1
ATOM 1080 C CA . PHE A 1 145 ? 8.034 -0.641 -13.401 1.00 88.94 145 PHE A CA 1
ATOM 1081 C C . PHE A 1 145 ? 9.156 -0.819 -14.431 1.00 88.94 145 PHE A C 1
ATOM 1083 O O . PHE A 1 145 ? 9.424 0.105 -15.194 1.00 88.94 145 PHE A O 1
ATOM 1090 N N . SER A 1 146 ? 9.777 -1.999 -14.520 1.00 84.94 146 SER A N 1
ATOM 1091 C CA . SER A 1 146 ? 10.832 -2.258 -15.514 1.00 84.94 146 SER A CA 1
ATOM 1092 C C . SER A 1 146 ? 10.314 -2.386 -16.952 1.00 84.94 146 SER A C 1
ATOM 1094 O O . SER A 1 146 ? 11.071 -2.192 -17.901 1.00 84.94 146 SER A O 1
ATOM 1096 N N . GLN A 1 147 ? 9.022 -2.670 -17.131 1.00 82.44 147 GLN A N 1
ATOM 1097 C CA . GLN A 1 147 ? 8.403 -2.870 -18.446 1.00 82.44 147 GLN A CA 1
ATOM 1098 C C . GLN A 1 147 ? 7.863 -1.583 -19.089 1.00 82.44 147 GLN A C 1
ATOM 1100 O O . GLN A 1 147 ? 7.477 -1.596 -20.261 1.00 82.44 147 GLN A O 1
ATOM 1105 N N . VAL A 1 148 ? 7.815 -0.464 -18.361 1.00 82.00 148 VAL A N 1
ATOM 1106 C CA . VAL A 1 148 ? 7.216 0.782 -18.861 1.00 82.00 148 VAL A CA 1
ATOM 1107 C C . VAL A 1 148 ? 8.233 1.710 -19.514 1.00 82.00 148 VAL A C 1
ATOM 1109 O O . VAL A 1 148 ? 9.191 2.164 -18.898 1.00 82.00 148 VAL A O 1
ATOM 1112 N N . ASN A 1 149 ? 7.946 2.082 -20.763 1.00 79.06 149 ASN A N 1
ATOM 1113 C CA . ASN A 1 149 ? 8.642 3.132 -21.500 1.00 79.06 149 ASN A CA 1
ATOM 1114 C C . ASN A 1 149 ? 7.609 4.117 -22.078 1.00 79.06 149 ASN A C 1
ATOM 1116 O O . ASN A 1 149 ? 6.734 3.691 -22.837 1.00 79.06 149 ASN A O 1
ATOM 1120 N N . PRO A 1 150 ? 7.678 5.429 -21.767 1.00 82.56 150 PRO A N 1
ATOM 1121 C CA . PRO A 1 150 ? 8.681 6.124 -20.955 1.00 82.56 150 PRO A CA 1
ATOM 1122 C C . PRO A 1 150 ? 8.458 5.985 -19.428 1.00 82.56 150 PRO A C 1
ATOM 1124 O O . PRO A 1 150 ? 7.325 5.755 -18.999 1.00 82.56 150 PRO A O 1
ATOM 1127 N N . PRO A 1 151 ? 9.485 6.258 -18.592 1.00 80.94 151 PRO A N 1
ATOM 1128 C CA . PRO A 1 151 ? 9.396 6.185 -17.123 1.00 80.94 151 PRO A CA 1
ATOM 1129 C C . PRO A 1 151 ? 8.315 7.076 -16.491 1.00 80.94 151 PRO A C 1
ATOM 1131 O O . PRO A 1 151 ? 7.863 6.815 -15.381 1.00 80.94 151 PRO A O 1
ATOM 1134 N N . ALA A 1 152 ? 7.847 8.109 -17.202 1.00 85.88 152 ALA A N 1
ATOM 1135 C CA . ALA A 1 152 ? 6.754 8.977 -16.759 1.00 85.88 152 ALA A CA 1
ATOM 1136 C C . ALA A 1 152 ? 5.449 8.212 -16.449 1.00 85.88 152 ALA A C 1
ATOM 1138 O O . ALA A 1 152 ? 4.624 8.693 -15.674 1.00 85.88 152 ALA A O 1
ATOM 1139 N N . VAL A 1 153 ? 5.264 7.009 -17.006 1.00 89.62 153 VAL A N 1
ATOM 1140 C CA . VAL A 1 153 ? 4.111 6.144 -16.707 1.00 89.62 153 VAL A CA 1
ATOM 1141 C C . VAL A 1 153 ? 4.113 5.665 -15.247 1.00 89.62 153 VAL A C 1
ATOM 1143 O O . VAL A 1 153 ? 3.044 5.500 -14.663 1.00 89.62 153 VAL A O 1
ATOM 1146 N N . ILE A 1 154 ? 5.281 5.540 -14.609 1.00 91.06 154 ILE A N 1
ATOM 1147 C CA . ILE A 1 154 ? 5.390 5.144 -13.194 1.00 91.06 154 ILE A CA 1
ATOM 1148 C C . ILE A 1 154 ? 4.709 6.177 -12.281 1.00 91.06 154 ILE A C 1
ATOM 1150 O O . ILE A 1 154 ? 4.081 5.810 -11.291 1.00 91.06 154 ILE A O 1
ATOM 1154 N N . ALA A 1 155 ? 4.746 7.468 -12.636 1.00 92.31 155 ALA A N 1
ATOM 1155 C CA . ALA A 1 155 ? 4.029 8.502 -11.888 1.00 92.31 155 ALA A CA 1
ATOM 1156 C C . ALA A 1 155 ? 2.503 8.312 -11.963 1.00 92.31 155 ALA A C 1
ATOM 1158 O O . ALA A 1 155 ? 1.806 8.528 -10.973 1.00 92.31 155 ALA A O 1
ATOM 1159 N N . VAL A 1 156 ? 1.984 7.849 -13.106 1.00 93.50 156 VAL A N 1
ATOM 1160 C CA . VAL A 1 156 ? 0.563 7.494 -13.254 1.00 93.50 156 VAL A CA 1
ATOM 1161 C C . VAL A 1 156 ? 0.226 6.303 -12.361 1.00 93.50 156 VAL A C 1
ATOM 1163 O O . VAL A 1 156 ? -0.778 6.348 -11.655 1.00 93.50 156 VAL A O 1
ATOM 1166 N N . TYR A 1 157 ? 1.080 5.274 -12.334 1.00 94.56 157 TYR A N 1
ATOM 1167 C CA . TYR A 1 157 ? 0.897 4.115 -11.454 1.00 94.56 157 TYR A CA 1
ATOM 1168 C C . TYR A 1 157 ? 0.865 4.529 -9.984 1.00 94.56 157 TYR A C 1
ATOM 1170 O O . TYR A 1 157 ? -0.055 4.141 -9.273 1.00 94.56 157 TYR A O 1
ATOM 1178 N N . ALA A 1 158 ? 1.794 5.387 -9.553 1.00 95.75 158 ALA A N 1
ATOM 1179 C CA . ALA A 1 158 ? 1.817 5.919 -8.195 1.00 95.75 158 ALA A CA 1
ATOM 1180 C C . ALA A 1 158 ? 0.496 6.616 -7.839 1.00 95.75 158 ALA A C 1
ATOM 1182 O O . ALA A 1 158 ? -0.132 6.281 -6.836 1.00 95.75 158 ALA A O 1
ATOM 1183 N N . VAL A 1 159 ? 0.035 7.547 -8.682 1.00 96.44 159 VAL A N 1
ATOM 1184 C CA . VAL A 1 159 ? -1.221 8.277 -8.450 1.00 96.44 159 VAL A CA 1
ATOM 1185 C C . VAL A 1 159 ? -2.409 7.317 -8.367 1.00 96.44 159 VAL A C 1
ATOM 1187 O O . VAL A 1 159 ? -3.199 7.411 -7.428 1.00 96.44 159 VAL A O 1
ATOM 1190 N N . VAL A 1 160 ? -2.522 6.366 -9.300 1.00 96.62 160 VAL A N 1
ATOM 1191 C CA . VAL A 1 160 ? -3.608 5.373 -9.298 1.00 96.62 160 VAL A CA 1
ATOM 1192 C C . VAL A 1 160 ? -3.555 4.504 -8.043 1.00 96.62 160 VAL A C 1
ATOM 1194 O O . VAL A 1 160 ? -4.584 4.339 -7.394 1.00 96.62 160 VAL A O 1
ATOM 1197 N N . PHE A 1 161 ? -2.379 4.009 -7.651 1.00 96.94 161 PHE A N 1
ATOM 1198 C CA . PHE A 1 161 ? -2.215 3.182 -6.455 1.00 96.94 161 PHE A CA 1
ATOM 1199 C C . PHE A 1 161 ? -2.644 3.916 -5.183 1.00 96.94 161 PHE A C 1
ATOM 1201 O O . PHE A 1 161 ? -3.403 3.363 -4.393 1.00 96.94 161 PHE A O 1
ATOM 1208 N N . TYR A 1 162 ? -2.239 5.175 -4.991 1.00 97.44 162 TYR A N 1
ATOM 1209 C CA . TYR A 1 162 ? -2.637 5.938 -3.801 1.00 97.44 162 TYR A CA 1
ATOM 1210 C C . TYR A 1 162 ? -4.124 6.320 -3.792 1.00 97.44 162 TYR A C 1
ATOM 1212 O O . TYR A 1 162 ? -4.724 6.394 -2.716 1.00 97.44 162 TYR A O 1
ATOM 1220 N N . ILE A 1 163 ? -4.736 6.541 -4.962 1.00 97.50 163 ILE A N 1
ATOM 1221 C CA . ILE A 1 163 ? -6.191 6.730 -5.072 1.00 97.50 163 ILE A CA 1
ATOM 1222 C C . ILE A 1 163 ? -6.908 5.426 -4.715 1.00 97.50 163 ILE A C 1
ATOM 1224 O O . ILE A 1 163 ? -7.833 5.436 -3.901 1.00 97.50 163 ILE A O 1
ATOM 1228 N N . MET A 1 164 ? -6.473 4.301 -5.284 1.00 96.31 164 MET A N 1
ATOM 1229 C CA . MET A 1 164 ? -7.069 2.996 -5.018 1.00 96.31 164 MET A CA 1
ATOM 1230 C C . MET A 1 164 ? -6.895 2.559 -3.569 1.00 96.31 164 MET A C 1
ATOM 1232 O O . MET A 1 164 ? -7.853 2.050 -3.004 1.00 96.31 164 MET A O 1
ATOM 1236 N N . LEU A 1 165 ? -5.753 2.833 -2.937 1.00 96.12 165 LEU A N 1
ATOM 1237 C CA . LEU A 1 165 ? -5.541 2.594 -1.508 1.00 96.12 165 LEU A CA 1
ATOM 1238 C C . LEU A 1 165 ? -6.557 3.358 -0.651 1.00 96.12 165 LEU A C 1
ATOM 1240 O O . LEU A 1 165 ? -7.141 2.800 0.280 1.00 96.12 165 LEU A O 1
ATOM 1244 N N . GLY A 1 166 ? -6.823 4.619 -1.002 1.00 94.56 166 GLY A N 1
ATOM 1245 C CA . GLY A 1 166 ? -7.857 5.426 -0.357 1.00 94.56 166 GLY A CA 1
ATOM 1246 C C . GLY A 1 166 ? -9.257 4.840 -0.548 1.00 94.56 166 GLY A C 1
ATOM 1247 O O . GLY A 1 166 ? -10.025 4.749 0.411 1.00 94.56 166 GLY A O 1
ATOM 1248 N N . LEU A 1 167 ? -9.576 4.380 -1.762 1.00 94.12 167 LEU A N 1
ATOM 1249 C CA . LEU A 1 167 ? -10.831 3.680 -2.050 1.00 94.12 167 LEU A CA 1
ATOM 1250 C C . LEU A 1 167 ? -10.935 2.355 -1.280 1.00 94.12 167 LEU A C 1
ATOM 1252 O O . LEU A 1 167 ? -12.002 2.052 -0.754 1.00 94.12 167 LEU A O 1
ATOM 1256 N N . TRP A 1 168 ? -9.840 1.606 -1.145 1.00 91.69 168 TRP A N 1
ATOM 1257 C CA . TRP A 1 168 ? -9.771 0.356 -0.383 1.00 91.69 168 TRP A CA 1
ATOM 1258 C C . TRP A 1 168 ? -10.097 0.597 1.091 1.00 91.69 168 TRP A C 1
ATOM 1260 O O . TRP A 1 168 ? -10.995 -0.031 1.655 1.00 91.69 168 TRP A O 1
ATOM 1270 N N . CYS A 1 169 ? -9.445 1.600 1.685 1.00 91.69 169 CYS A N 1
ATOM 1271 C CA . CYS A 1 169 ? -9.716 2.057 3.044 1.00 91.69 169 CYS A CA 1
ATOM 1272 C C . CYS A 1 169 ? -11.176 2.493 3.228 1.00 91.69 169 CYS A C 1
ATOM 1274 O O . CYS A 1 169 ? -11.803 2.159 4.236 1.00 91.69 169 CYS A O 1
ATOM 1276 N N . LEU A 1 170 ? -11.729 3.221 2.253 1.00 90.00 170 LEU A N 1
ATOM 1277 C CA . LEU A 1 170 ? -13.120 3.665 2.272 1.00 90.00 170 LEU A CA 1
ATOM 1278 C C . LEU A 1 170 ? -14.092 2.481 2.219 1.00 90.00 170 LEU A C 1
ATOM 1280 O O . LEU A 1 170 ? -15.051 2.457 2.988 1.00 90.00 170 LEU A O 1
ATOM 1284 N N . VAL A 1 171 ? -13.845 1.497 1.352 1.00 87.62 171 VAL A N 1
ATOM 1285 C CA . VAL A 1 171 ? -14.655 0.275 1.257 1.00 87.62 171 VAL A CA 1
ATOM 1286 C C . VAL A 1 171 ? -14.615 -0.489 2.579 1.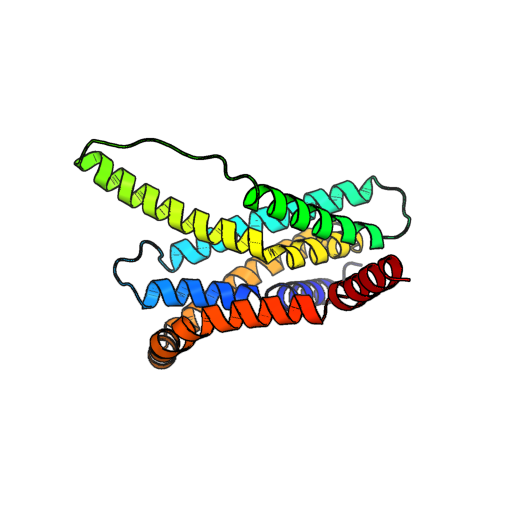00 87.62 171 VAL A C 1
ATOM 1288 O O . VAL A 1 171 ? -15.676 -0.795 3.122 1.00 87.62 171 VAL A O 1
ATOM 1291 N N . GLY A 1 172 ? -13.428 -0.718 3.151 1.00 84.38 172 GLY A N 1
ATOM 1292 C CA . GLY A 1 172 ? -13.284 -1.376 4.456 1.00 84.38 172 GLY A CA 1
ATOM 1293 C C . GLY A 1 172 ? -14.048 -0.651 5.570 1.00 84.38 172 GLY A C 1
ATOM 1294 O O . GLY A 1 17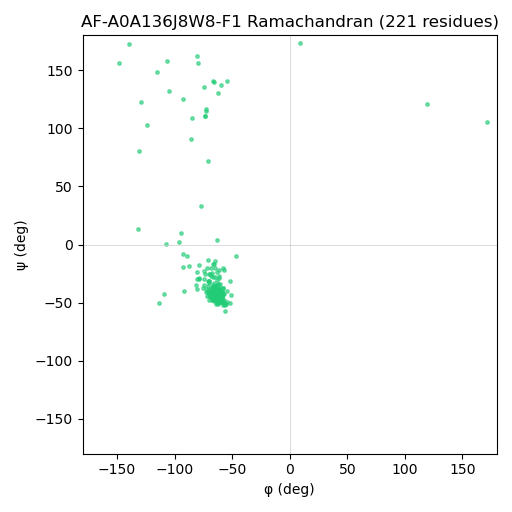2 ? -14.781 -1.269 6.347 1.00 84.38 172 GLY A O 1
ATOM 1295 N N . TRP A 1 173 ? -13.968 0.680 5.592 1.00 84.62 173 TRP A N 1
ATOM 1296 C CA . TRP A 1 173 ? -14.707 1.495 6.551 1.00 84.62 173 TRP A CA 1
ATOM 1297 C C . TRP A 1 173 ? -16.231 1.456 6.337 1.00 84.62 173 TRP A C 1
ATOM 1299 O O . TRP A 1 173 ? -16.996 1.377 7.301 1.00 84.62 173 TRP A O 1
ATOM 1309 N N . LEU A 1 174 ? -16.703 1.492 5.088 1.00 82.25 174 LEU A N 1
ATOM 1310 C CA . LEU A 1 174 ? -18.132 1.393 4.770 1.00 82.25 174 LEU A CA 1
ATOM 1311 C C . LEU A 1 174 ? -18.700 0.023 5.152 1.00 82.25 174 LEU A C 1
ATOM 1313 O O . LEU A 1 174 ? -19.811 -0.039 5.686 1.00 82.25 174 LEU A O 1
ATOM 1317 N N . LEU A 1 175 ? -17.937 -1.050 4.928 1.00 76.62 175 LEU A N 1
ATOM 1318 C CA . LEU A 1 175 ? -18.315 -2.408 5.314 1.00 76.62 175 LEU A CA 1
ATOM 1319 C C . LEU A 1 175 ? -18.528 -2.510 6.826 1.00 76.62 175 LEU A C 1
ATOM 1321 O O . LEU A 1 175 ? -19.576 -2.992 7.254 1.00 76.62 175 LEU A O 1
ATOM 1325 N N . ILE A 1 176 ? -17.604 -1.994 7.642 1.00 72.81 176 ILE A N 1
ATOM 1326 C CA . ILE A 1 176 ? -17.748 -2.076 9.103 1.00 72.81 176 ILE A CA 1
ATOM 1327 C C . ILE A 1 176 ? -18.818 -1.125 9.656 1.00 72.81 176 ILE A C 1
ATOM 1329 O O . ILE A 1 176 ? -19.417 -1.390 10.695 1.00 72.81 176 ILE A O 1
ATOM 1333 N N . ARG A 1 177 ? -19.125 -0.022 8.962 1.00 74.62 177 ARG A N 1
ATOM 1334 C CA . ARG A 1 177 ? -20.173 0.918 9.395 1.00 74.62 177 ARG A CA 1
ATOM 1335 C C . ARG A 1 177 ? -21.582 0.316 9.302 1.00 74.62 177 ARG A C 1
ATOM 1337 O O . ARG A 1 177 ? -22.502 0.790 9.975 1.00 74.62 177 ARG A O 1
ATOM 1344 N N . GLN A 1 178 ? -21.768 -0.738 8.509 1.00 75.06 178 GLN A N 1
ATOM 1345 C CA . GLN A 1 178 ? -23.025 -1.477 8.451 1.00 75.06 178 GLN A CA 1
ATOM 1346 C C . GLN A 1 178 ? -23.194 -2.339 9.708 1.00 75.06 178 GLN A C 1
ATOM 1348 O O . GLN A 1 178 ? -22.529 -3.358 9.875 1.00 75.06 178 GLN A O 1
ATOM 1353 N N . ARG A 1 179 ? -24.150 -1.975 10.578 1.00 65.38 179 ARG A N 1
ATOM 1354 C CA . ARG A 1 179 ? -24.415 -2.658 11.866 1.00 65.38 179 ARG A CA 1
ATOM 1355 C C . ARG A 1 179 ? -24.597 -4.177 11.749 1.00 65.38 179 ARG A C 1
ATOM 1357 O O . ARG A 1 179 ? -24.275 -4.897 12.688 1.00 65.38 179 ARG A O 1
ATOM 1364 N N . HIS A 1 180 ? -25.126 -4.661 10.625 1.00 66.69 180 HIS A N 1
ATOM 1365 C CA . HIS A 1 180 ? -25.284 -6.094 10.364 1.00 66.69 180 HIS A CA 1
ATOM 1366 C C . HIS A 1 180 ? -23.939 -6.778 10.099 1.00 66.69 180 HIS A C 1
ATOM 1368 O O . HIS A 1 180 ? -23.676 -7.830 10.671 1.00 66.69 180 HIS A O 1
ATOM 1374 N N . VAL A 1 181 ? -23.076 -6.154 9.293 1.00 66.06 181 VAL A N 1
ATOM 1375 C CA . VAL A 1 181 ? -21.737 -6.661 8.967 1.00 66.06 181 VAL A CA 1
ATOM 1376 C C . VAL A 1 181 ? -20.828 -6.596 10.191 1.00 66.06 181 VAL A C 1
ATOM 1378 O O . VAL A 1 181 ? -20.156 -7.578 10.475 1.00 66.06 181 VAL A O 1
ATOM 1381 N N . ALA A 1 182 ? -20.877 -5.514 10.975 1.00 63.19 182 ALA A N 1
ATOM 1382 C CA . ALA A 1 182 ? -20.112 -5.389 12.219 1.00 63.19 182 ALA A CA 1
ATOM 1383 C C . ALA A 1 182 ? -20.440 -6.504 13.226 1.00 63.19 182 ALA A C 1
ATOM 1385 O O . ALA A 1 182 ? -19.541 -7.184 13.711 1.00 63.19 182 ALA A O 1
ATOM 1386 N N . LYS A 1 183 ? -21.732 -6.769 13.471 1.00 65.62 183 LYS A N 1
ATOM 1387 C CA . LYS A 1 183 ? -22.165 -7.852 14.374 1.00 65.62 183 LYS A CA 1
ATOM 1388 C C . LYS A 1 183 ? -21.784 -9.240 13.859 1.00 65.62 183 LYS A C 1
ATOM 1390 O O . LYS A 1 183 ? -21.483 -10.134 14.650 1.00 65.62 183 LYS A O 1
ATOM 1395 N N . LEU A 1 184 ? -21.826 -9.444 12.540 1.00 65.19 184 LEU A N 1
ATOM 1396 C CA . LEU A 1 184 ? -21.392 -10.699 11.927 1.00 65.19 184 LEU A CA 1
ATOM 1397 C C . LEU A 1 184 ? -19.869 -10.859 12.027 1.00 65.19 184 LEU A C 1
ATOM 1399 O O . LEU A 1 184 ? -19.386 -11.953 12.315 1.00 65.19 184 LEU A O 1
ATOM 1403 N N . ALA A 1 185 ? -19.125 -9.766 11.855 1.00 62.12 185 ALA A N 1
ATOM 1404 C CA . ALA A 1 185 ? -17.678 -9.734 11.978 1.00 62.12 185 ALA A CA 1
ATOM 1405 C C . ALA A 1 185 ? -17.218 -10.040 13.412 1.00 62.12 185 ALA A C 1
ATOM 1407 O O . ALA A 1 185 ? -16.385 -10.923 13.612 1.00 62.12 185 ALA A O 1
ATOM 1408 N N . GLU A 1 186 ? -17.832 -9.414 14.415 1.00 62.47 186 GLU A N 1
ATOM 1409 C CA . GLU A 1 186 ? -17.571 -9.694 15.834 1.00 62.47 186 GLU A CA 1
ATOM 1410 C C . GLU A 1 186 ? -17.849 -11.155 16.205 1.00 62.47 186 GLU A C 1
ATOM 1412 O O . GLU A 1 186 ? -17.058 -11.800 16.892 1.00 62.47 186 GLU A O 1
ATOM 1417 N N . LYS A 1 187 ? -18.980 -11.706 15.748 1.00 67.31 187 LYS A N 1
ATOM 1418 C CA . LYS A 1 187 ? -19.417 -13.042 16.172 1.00 67.31 187 LYS A CA 1
ATOM 1419 C C . LYS A 1 187 ? -18.713 -14.175 15.425 1.00 67.31 187 LYS A C 1
ATOM 1421 O O . LYS A 1 187 ? -18.436 -15.215 16.028 1.00 67.31 187 LYS A O 1
ATOM 1426 N N . TYR A 1 188 ? -18.470 -13.993 14.128 1.00 63.47 188 TYR A N 1
ATOM 1427 C CA . TYR A 1 188 ? -17.961 -15.038 13.242 1.00 63.47 188 TYR A CA 1
ATOM 1428 C C . TYR A 1 188 ? -16.559 -14.732 12.740 1.00 63.47 188 TYR A C 1
ATOM 1430 O O . TYR A 1 188 ? -15.697 -15.588 12.887 1.00 63.47 188 TYR A O 1
ATOM 1438 N N . VAL A 1 189 ? -16.294 -13.534 12.210 1.00 58.06 189 VAL A N 1
ATOM 1439 C CA . VAL A 1 189 ? -14.990 -13.221 11.596 1.00 58.06 189 VAL A CA 1
ATOM 1440 C C . VAL A 1 189 ? -13.868 -13.246 12.633 1.00 58.06 189 VAL A C 1
ATOM 1442 O O . VAL A 1 189 ? -12.849 -13.868 12.369 1.00 58.06 189 VAL A O 1
ATOM 1445 N N . ALA A 1 190 ? -14.066 -12.718 13.845 1.00 59.88 190 ALA A N 1
ATOM 1446 C CA . ALA A 1 190 ? -13.061 -12.801 14.914 1.00 59.88 190 ALA A CA 1
ATOM 1447 C C . ALA A 1 190 ? -12.667 -14.250 15.265 1.00 59.88 190 ALA A C 1
ATOM 1449 O O . ALA A 1 190 ? -11.498 -14.543 15.509 1.00 59.88 190 ALA A O 1
ATOM 1450 N N . LYS A 1 191 ? -13.633 -15.178 15.237 1.00 65.50 191 LYS A N 1
ATOM 1451 C CA . LYS A 1 191 ? -13.378 -16.612 15.438 1.00 65.50 191 LYS A CA 1
ATOM 1452 C C . LYS A 1 191 ? -12.829 -17.295 14.194 1.00 65.50 191 LYS A C 1
ATOM 1454 O O . LYS A 1 191 ? -12.125 -18.282 14.339 1.00 65.50 191 LYS A O 1
ATOM 1459 N N . LEU A 1 192 ? -13.165 -16.800 13.004 1.00 58.56 192 LEU A N 1
ATOM 1460 C CA . LEU A 1 192 ? -12.765 -17.353 11.713 1.00 58.56 192 LEU A CA 1
ATOM 1461 C C . LEU A 1 192 ? -11.340 -16.935 11.331 1.00 58.56 192 LEU A C 1
ATOM 1463 O O . LEU A 1 192 ? -10.660 -17.700 10.663 1.00 58.56 192 LEU A O 1
ATOM 1467 N N . ILE A 1 193 ? -10.871 -15.766 11.779 1.00 57.03 193 ILE A N 1
ATOM 1468 C CA . ILE A 1 193 ? -9.550 -15.203 11.461 1.00 57.03 193 ILE A CA 1
ATOM 1469 C C . ILE A 1 193 ? -8.401 -16.198 11.728 1.00 57.03 193 ILE A C 1
ATOM 1471 O O . ILE A 1 193 ? -7.618 -16.425 10.808 1.00 57.03 193 ILE A O 1
ATOM 1475 N N . PRO A 1 194 ? -8.293 -16.859 12.901 1.00 58.06 194 PRO A N 1
ATOM 1476 C CA . PRO A 1 194 ? -7.242 -17.852 13.138 1.00 58.06 194 PRO A CA 1
ATOM 1477 C C . PRO A 1 194 ? -7.303 -19.032 12.161 1.00 58.06 194 PRO A C 1
ATOM 1479 O O . PRO A 1 194 ? -6.270 -19.514 11.705 1.00 58.06 194 PRO A O 1
ATOM 1482 N N . PHE A 1 195 ? -8.512 -19.480 11.805 1.00 62.34 195 PHE A N 1
ATOM 1483 C CA . PHE A 1 195 ? -8.711 -20.577 10.856 1.00 62.34 195 PHE A CA 1
ATOM 1484 C C . PHE A 1 195 ? -8.436 -20.153 9.414 1.00 62.34 195 PHE A C 1
ATOM 1486 O O . PHE A 1 195 ? -7.901 -20.950 8.654 1.00 62.34 195 PHE A O 1
ATOM 1493 N N . LEU A 1 196 ? -8.744 -18.909 9.042 1.00 52.38 196 LEU A N 1
ATOM 1494 C CA . LEU A 1 196 ? -8.381 -18.343 7.744 1.00 52.38 196 LEU A CA 1
ATOM 1495 C C . LEU A 1 196 ? -6.865 -18.210 7.613 1.00 52.38 196 LEU A C 1
ATOM 1497 O O . LEU A 1 196 ? -6.328 -18.620 6.593 1.00 52.38 196 LEU A O 1
ATOM 1501 N N . TYR A 1 197 ? -6.163 -17.731 8.645 1.00 55.09 197 TYR A N 1
ATOM 1502 C CA . TYR A 1 197 ? -4.698 -17.682 8.638 1.00 55.09 197 TYR A CA 1
ATOM 1503 C C . TYR A 1 197 ? -4.066 -19.080 8.595 1.00 55.09 197 TYR A C 1
ATOM 1505 O O . TYR A 1 197 ? -3.134 -19.296 7.823 1.00 55.09 197 TYR A O 1
ATOM 1513 N N . MET A 1 198 ? -4.589 -20.050 9.356 1.00 63.62 198 MET A N 1
ATOM 1514 C CA . MET A 1 198 ? -4.133 -21.446 9.276 1.00 63.62 198 MET A CA 1
ATOM 1515 C C . MET A 1 198 ? -4.425 -22.077 7.910 1.00 63.62 198 MET A C 1
ATOM 1517 O O . MET A 1 198 ? -3.578 -22.786 7.370 1.00 63.62 198 MET A O 1
ATOM 1521 N N . GLY A 1 199 ? -5.601 -21.815 7.339 1.00 57.28 199 GLY A N 1
ATOM 1522 C CA . GLY A 1 199 ? -6.014 -22.320 6.033 1.00 57.28 199 GLY A CA 1
ATOM 1523 C C . GLY A 1 199 ? -5.198 -21.716 4.896 1.00 57.28 199 GLY A C 1
ATOM 1524 O O . GLY A 1 199 ? -4.699 -22.462 4.064 1.00 57.28 199 GLY A O 1
ATOM 1525 N N . LEU A 1 200 ? -4.985 -20.398 4.902 1.00 51.22 200 LEU A N 1
ATOM 1526 C CA . LEU A 1 200 ? -4.121 -19.702 3.947 1.00 51.22 200 LEU A CA 1
ATOM 1527 C C . LEU A 1 200 ? -2.675 -20.199 4.063 1.00 51.22 200 LEU A C 1
ATOM 1529 O O . LEU A 1 200 ? -2.065 -20.534 3.054 1.00 51.22 200 LEU A O 1
ATOM 1533 N N . GLY A 1 201 ? -2.151 -20.331 5.286 1.00 53.34 201 GLY A N 1
ATOM 1534 C CA . GLY A 1 201 ? -0.819 -20.891 5.523 1.00 53.34 201 GLY A CA 1
ATOM 1535 C C . GLY A 1 201 ? -0.686 -22.320 4.990 1.00 53.34 201 GLY A C 1
ATOM 1536 O O . GLY A 1 201 ? 0.284 -22.641 4.312 1.00 53.34 201 GLY A O 1
ATOM 1537 N N . THR A 1 202 ? -1.695 -23.162 5.224 1.00 62.81 202 THR A N 1
ATOM 1538 C CA . THR A 1 202 ? -1.732 -24.548 4.730 1.00 62.81 202 THR A CA 1
ATOM 1539 C C . THR A 1 202 ? -1.854 -24.601 3.208 1.00 62.81 202 THR A C 1
ATOM 1541 O O . THR A 1 202 ? -1.159 -25.378 2.565 1.00 62.81 202 THR A O 1
ATOM 1544 N N . PHE A 1 203 ? -2.703 -23.761 2.618 1.00 60.22 203 PHE A N 1
ATOM 1545 C CA . PHE A 1 203 ? -2.888 -23.658 1.175 1.00 60.22 203 PHE A CA 1
ATOM 1546 C C . PHE A 1 203 ? -1.594 -23.234 0.478 1.00 60.22 203 PHE A C 1
ATOM 1548 O O . PHE A 1 203 ? -1.176 -23.895 -0.465 1.00 60.22 203 PHE A O 1
ATOM 1555 N N . ILE A 1 204 ? -0.895 -22.228 1.012 1.00 59.41 204 ILE A N 1
ATOM 1556 C CA . ILE A 1 204 ? 0.426 -21.816 0.525 1.00 59.41 204 ILE A CA 1
ATOM 1557 C C . ILE A 1 204 ? 1.421 -22.980 0.611 1.00 59.41 204 ILE A C 1
ATOM 1559 O O . ILE A 1 204 ? 2.160 -23.212 -0.339 1.00 59.41 204 ILE A O 1
ATOM 1563 N N . ILE A 1 205 ? 1.436 -23.742 1.709 1.00 57.72 205 ILE A N 1
ATOM 1564 C CA . ILE A 1 205 ? 2.335 -24.900 1.857 1.00 57.72 205 ILE A CA 1
ATOM 1565 C C . ILE A 1 205 ? 2.036 -25.973 0.802 1.00 57.72 205 ILE A C 1
ATOM 1567 O O . ILE A 1 205 ? 2.967 -26.459 0.161 1.00 57.72 205 ILE A O 1
ATOM 1571 N N . VAL A 1 206 ? 0.761 -26.320 0.617 1.00 60.81 206 VAL A N 1
ATOM 1572 C CA . VAL A 1 206 ? 0.307 -27.390 -0.286 1.00 60.81 206 VAL A CA 1
ATOM 1573 C C . VAL A 1 206 ? 0.468 -27.008 -1.757 1.00 60.81 206 VAL A C 1
ATOM 1575 O O . VAL A 1 206 ? 0.858 -27.844 -2.568 1.00 60.81 206 VAL A O 1
ATOM 1578 N N . GLU A 1 207 ? 0.164 -25.761 -2.107 1.00 55.16 207 GLU A N 1
ATOM 1579 C CA . GLU A 1 207 ? 0.261 -25.262 -3.478 1.00 55.16 207 GLU A CA 1
ATOM 1580 C C . GLU A 1 207 ? 1.704 -24.878 -3.842 1.00 55.16 207 GLU A C 1
ATOM 1582 O O . GLU A 1 207 ? 2.099 -24.932 -5.011 1.00 55.16 207 GLU A O 1
ATOM 1587 N N . SER A 1 208 ? 2.544 -24.568 -2.847 1.00 51.00 208 SER A N 1
ATOM 1588 C CA . SER A 1 208 ? 3.978 -24.459 -3.079 1.00 51.00 208 SER A CA 1
ATOM 1589 C C . SER A 1 208 ? 4.568 -25.828 -3.426 1.00 51.00 208 SER A C 1
ATOM 1591 O O . SER A 1 208 ? 4.285 -26.849 -2.799 1.00 51.00 208 SER A O 1
ATOM 1593 N N . LYS A 1 209 ? 5.508 -25.850 -4.374 1.00 55.72 209 LYS A N 1
ATOM 1594 C CA . LYS A 1 209 ? 6.307 -27.047 -4.692 1.00 55.72 209 LYS A CA 1
ATOM 1595 C C . LYS A 1 209 ? 7.199 -27.521 -3.528 1.00 55.72 209 LYS A C 1
ATOM 1597 O O . LYS A 1 209 ? 7.961 -28.466 -3.715 1.00 55.72 209 LYS A O 1
ATOM 1602 N N . ALA A 1 210 ? 7.120 -26.899 -2.348 1.00 54.34 210 ALA A N 1
ATOM 1603 C CA . ALA A 1 210 ? 7.889 -27.282 -1.170 1.00 54.34 210 ALA A CA 1
ATOM 1604 C C . ALA A 1 210 ? 7.516 -28.682 -0.666 1.00 54.34 210 ALA A C 1
ATOM 1606 O O . ALA A 1 210 ? 8.408 -29.438 -0.293 1.00 54.34 210 ALA A O 1
ATOM 1607 N N . TYR A 1 211 ? 6.231 -29.050 -0.708 1.00 51.38 211 TYR A N 1
ATOM 1608 C CA . TYR A 1 211 ? 5.770 -30.350 -0.216 1.00 51.38 211 TYR A CA 1
ATOM 1609 C C . TYR A 1 211 ? 6.223 -31.529 -1.111 1.00 51.38 211 TYR A C 1
ATOM 1611 O O . TYR A 1 211 ? 6.829 -32.466 -0.584 1.00 51.38 211 TYR A O 1
ATOM 1619 N N . PRO A 1 212 ? 6.070 -31.478 -2.457 1.00 58.38 212 PRO A N 1
ATOM 1620 C CA . PRO A 1 212 ? 6.663 -32.479 -3.350 1.00 58.38 212 PRO A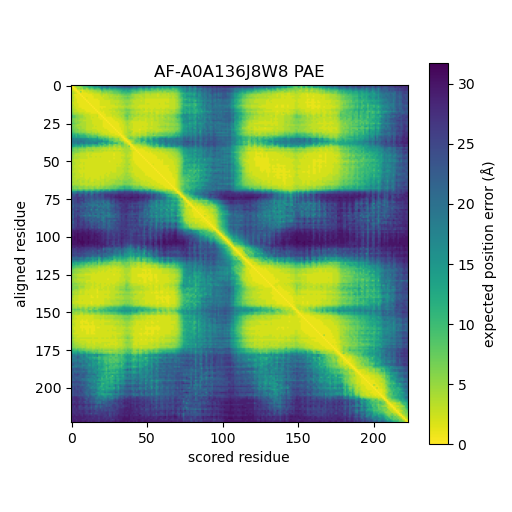 CA 1
ATOM 1621 C C . PRO A 1 212 ? 8.194 -32.564 -3.245 1.00 58.38 212 PRO A C 1
ATOM 1623 O O . PRO A 1 212 ? 8.746 -33.659 -3.207 1.00 58.38 212 PRO A O 1
ATOM 1626 N N . TRP A 1 213 ? 8.879 -31.420 -3.136 1.00 60.66 213 TRP A N 1
ATOM 1627 C CA . TRP A 1 213 ? 10.342 -31.360 -3.036 1.00 60.66 213 TRP A CA 1
ATOM 1628 C C . TRP A 1 213 ? 10.880 -31.963 -1.727 1.00 60.66 213 TRP A C 1
ATOM 1630 O O . TRP A 1 213 ? 11.911 -32.634 -1.741 1.00 60.66 213 TRP A O 1
ATOM 1640 N N . SER A 1 214 ? 10.188 -31.769 -0.595 1.00 57.75 214 SER A N 1
ATOM 1641 C CA . SER A 1 214 ? 10.603 -32.355 0.688 1.00 57.75 214 SER A CA 1
ATOM 1642 C C . SER A 1 214 ? 10.479 -33.878 0.718 1.00 57.75 214 SER A C 1
ATOM 1644 O O . SER A 1 214 ? 11.334 -34.540 1.295 1.00 57.75 214 SER A O 1
ATOM 1646 N N . ILE A 1 215 ? 9.448 -34.431 0.072 1.00 63.41 215 ILE A N 1
ATOM 1647 C CA . ILE A 1 215 ? 9.256 -35.884 -0.031 1.00 63.41 215 ILE A CA 1
ATOM 1648 C C . ILE A 1 215 ? 10.350 -36.492 -0.911 1.00 63.41 215 ILE A C 1
ATOM 1650 O O . ILE A 1 215 ? 10.987 -37.456 -0.506 1.00 63.41 215 ILE A O 1
ATOM 1654 N N . GLU A 1 216 ? 10.649 -35.869 -2.055 1.00 64.56 216 GLU A N 1
ATOM 1655 C CA . GLU A 1 216 ? 11.713 -36.329 -2.955 1.00 64.56 216 GLU A CA 1
ATOM 1656 C C . GLU A 1 216 ? 13.084 -36.330 -2.254 1.00 64.56 216 GLU A C 1
ATOM 1658 O O . GLU A 1 216 ? 13.861 -37.272 -2.398 1.00 64.56 216 GLU A O 1
ATOM 1663 N N . LYS A 1 217 ? 13.372 -35.319 -1.423 1.00 61.84 217 LYS A N 1
ATOM 1664 C CA . LYS A 1 217 ? 14.630 -35.242 -0.665 1.00 61.84 217 LYS A CA 1
ATOM 1665 C C . LYS A 1 217 ? 14.734 -36.303 0.438 1.00 61.84 217 LYS A C 1
ATOM 1667 O O . LYS A 1 217 ? 15.812 -36.858 0.616 1.00 61.84 217 LYS A O 1
ATOM 1672 N N . ILE A 1 218 ? 13.636 -36.590 1.142 1.00 60.28 218 ILE A N 1
ATOM 1673 C CA . ILE A 1 218 ? 13.587 -37.616 2.198 1.00 60.28 218 ILE A CA 1
ATOM 1674 C C . ILE A 1 218 ? 13.704 -39.023 1.595 1.00 60.28 218 ILE A C 1
ATOM 1676 O O . ILE A 1 218 ? 14.463 -39.838 2.111 1.00 60.28 218 ILE A O 1
ATOM 1680 N N . ASP A 1 219 ? 13.040 -39.295 0.470 1.00 58.91 219 ASP A N 1
ATOM 1681 C CA . ASP A 1 219 ? 13.122 -40.601 -0.200 1.00 58.91 219 ASP A CA 1
ATOM 1682 C C . ASP A 1 219 ? 14.502 -40.860 -0.832 1.00 58.91 219 ASP A C 1
ATOM 1684 O O . ASP A 1 219 ? 14.914 -42.012 -0.953 1.00 58.91 219 ASP A O 1
ATOM 1688 N N . THR A 1 220 ? 15.258 -39.812 -1.183 1.00 57.41 220 THR A N 1
ATOM 1689 C CA . THR A 1 220 ? 16.623 -39.959 -1.728 1.00 57.41 220 THR A CA 1
ATOM 1690 C C . THR A 1 220 ? 17.677 -40.240 -0.643 1.00 57.41 220 THR A C 1
ATOM 1692 O O . THR A 1 220 ? 18.766 -40.700 -0.963 1.00 57.41 220 THR A O 1
ATOM 1695 N N . GLU A 1 221 ? 17.390 -39.973 0.637 1.00 56.38 221 GLU A N 1
ATOM 1696 C CA . GLU A 1 221 ? 18.301 -40.281 1.757 1.00 56.38 221 GLU A CA 1
ATOM 1697 C C . GLU A 1 221 ? 18.037 -41.659 2.397 1.00 56.38 221 GLU A C 1
ATOM 1699 O O . GLU A 1 221 ? 18.819 -42.108 3.236 1.00 56.38 221 GLU A O 1
ATOM 1704 N N . VAL A 1 222 ? 16.952 -42.342 2.008 1.00 55.84 222 VAL A N 1
ATOM 1705 C CA . VAL A 1 222 ? 16.527 -43.641 2.573 1.00 55.84 222 VAL A CA 1
ATOM 1706 C C . VAL A 1 222 ? 16.766 -44.820 1.602 1.00 55.84 222 VAL A C 1
ATOM 1708 O O . VAL A 1 222 ? 16.518 -45.972 1.964 1.00 55.84 222 VAL A O 1
ATOM 1711 N N . VAL A 1 223 ? 17.311 -44.568 0.404 1.00 45.62 223 VAL A N 1
ATOM 1712 C CA . VAL A 1 223 ? 17.718 -45.587 -0.592 1.00 45.62 223 VAL A CA 1
ATOM 1713 C C . VAL A 1 223 ? 19.215 -45.503 -0.859 1.00 45.62 223 VAL A C 1
ATOM 1715 O O . VAL A 1 223 ? 19.862 -46.575 -0.857 1.00 45.62 223 VAL A O 1
#

Organism: NCBI:txid196109

Sequence (223 aa):
MVNFGQAIGTACLAFLATNVDDAFVLVTFFAETASDPNSALTPWKIVIGQYVGFTVIFAISMIGFVVSLVMPTEPIGFLGLLPIMLGVWKLFDLLLPVAQAGDDPDGELAALRSTKARGYRAILKVALITLMNGGDNIGTYIPLFSQVNPPAVIAVYAVVFYIMLGLWCLVGWLLIRQRHVAKLAEKYVAKLIPFLYMGLGTFIIVESKAYPWSIEKIDTEVV

Mean predicted aligned error: 13.68 Å

Secondary structure (DSSP, 8-state):
---HHHHHHHHHHHHHHTTHHHHHHHHHHHHHHHH-TT-S--HHHHHHHHHHHHHHHHHHHHHHHHHHHHS-SS-GGGGGHHHHHHHHHHHHHHHS----------TTHHHHHHHHHHHHHHHHHHHHHHHHHTHHHHHHHHHHHHT-SSTHHHHHHHHHHHHHHHHHHHHHHHHHHSHHHHHHIIIIIHHHHHHHHHHHHHHHHHHSTHHHHHHHHHHHH--

InterPro domains:
  IPR004676 Cadmium resistance transporter [PF03596] (16-210)

Solvent-accessible surface area (backbone atoms only — not comparable to full-atom values): 12324 Å² total; per-residue (Å²): 132,87,58,61,69,59,50,52,51,52,36,53,51,52,48,54,69,49,39,58,68,52,50,54,55,47,44,51,54,47,45,49,38,70,73,34,89,84,48,65,48,42,74,69,39,47,49,52,6,42,54,52,11,48,49,50,36,51,50,53,19,49,52,50,30,58,55,57,72,75,50,74,97,66,70,83,68,64,58,61,50,52,48,51,51,53,54,51,52,54,50,49,55,71,72,55,75,82,85,87,85,89,84,88,90,58,82,66,66,42,50,55,48,45,54,51,49,43,39,51,50,37,20,47,51,38,15,50,52,41,44,69,63,35,49,56,38,33,59,48,44,21,62,53,56,69,70,49,84,62,68,72,55,52,58,53,38,52,54,49,48,57,51,48,51,52,50,50,51,48,50,44,51,54,50,48,68,36,69,70,51,35,55,46,36,62,70,45,44,64,68,40,48,65,54,49,53,51,47,51,53,48,48,53,46,68,73,35,69,60,52,64,50,52,50,54,57,55,57,66,74,75,111

Radius of gyration: 20.93 Å; Cα contacts (8 Å, |Δi|>4): 151; chains: 1; bounding box: 48×59×64 Å

pLDDT: mean 72.59, std 16.93, range [32.19, 97.5]